Protein 5H7G (pdb70)

GO terms:
  GO:1990837 sequence-specific double-stranded DNA binding (F, IDA)
  GO:0045591 positive regulation of regulatory T cell differentiation (P, IMP)
  GO:0005634 nucleus (C, IDA)
  GO:0003682 chromatin binding (F, IDA)
  GO:0000122 negative regulation of transcription by RNA polymerase II (P, IDA)
  GO:0005634 nucleus (C, EXP)
  GO:0005654 nucleoplasm (C, TAS)
  GO:0042802 identical protein binding (F, IPI)
  GO:0005515 protein binding (F, IPI)
  GO:0005654 nucleoplasm (C, IDA)
  GO:0042382 paraspeckles (C, IDA)
  GO:0005657 replication fork (C, IDA)
  GO:0001227 DNA-binding transcription repressor activity, RNA polymerase II-specific (F, IDA)
  GO:0043065 positive regulation of apoptotic process (P, IDA)
  GO:0043565 sequence-specific DNA binding (F, IDA)
  GO:0030308 negative regulation of cell growth (P, IDA)
  GO:0006974 DNA damage response (P, IDA)
  GO:0003700 DNA-binding transcription factor activity (F, IMP)
  GO:0045892 negative regulation of DNA-templated transcription (P, IMP)
  GO:0001222 transcription corepressor binding (F, IPI)

Nearest PDB structures (foldseek):
  5h7g-assembly1_D  TM=1.083E+00  e=4.892E+00  Escherichia phage T7
  5h7g-assembly1_D  TM=1.059E+00  e=4.892E+00  Escherichia phage T7
  6xmx-assembly1_A  TM=9.892E-01  e=1.688E-22  Homo sapiens
  3bim-assembly4_E  TM=9.907E-01  e=4.207E-22  Homo sapiens
  6c3n-assembly1_B  TM=9.825E-01  e=6.223E-22  Homo sapiens

Solvent-accessible surface area: 14102 Å² total; per-residue (Å²): 72,20,16,51,3,78,87,4,10,53,21,3,5,113,4,2,34,61,0,47,83,130,70,32,53,22,64,5,21,0,19,3,66,226,95,125,30,118,0,2,20,10,1,0,0,0,0,0,1,30,0,29,62,14,2,63,54,152,153,79,43,120,71,77,84,3,104,4,60,83,159,21,64,55,102,0,0,49,26,0,4,57,0,0,1,26,6,120,0,55,7,161,158,80,5,8,109,21,0,33,59,4,0,122,70,0,79,2,92,5,0,28,61,7,0,156,119,46,80,176,96,108,115,14,21,53,3,78,96,3,7,51,20,3,7,118,5,1,35,84,0,48,86,126,64,30,54,30,67,5,26,0,23,0,50,231,98,123,32,126,0,2,17,10,1,0,0,0,0,0,1,32,0,29,62,19,1,57,50,159,159,87,20,140,85,73,69,11,109,6,64,96,160,18,66,42,104,0,0,47,20,0,4,58,0,0,1,29,8,121,0,65,4,123,170,78,12,13,126,26,0,26,54,5,0,122,80,0,81,0,117,5,0,21,61,10,0,159,148,65,78,178,87,136,100,181,144,33,83,47,166,22,61,47,160,0,88,96,181,140,30,93,38,172,20,58,48,175,0,91

Sequence (270 aa):
SCIQFTRHASDVLLNLNRLRSRDILTDVVIVVSREQFRAHKTVLMACSGLFYSIFTDQLKCNLSVINLDPEINPEGFCILLDFMYTSRLNLREGNIMAVMATAMYLQMEHVVDTCRKFIKASSCIQFTRHASDVLLNLNRLRSRDILTDVVIVVSREQFRAHKTVLMACSGLFYSIFTDQLKCNLSVINLDPEINPEGFCILLDFMYTSRLNLREGNIMAVMATAMYLQMEHVVDTCRKFIKASLWYTDIRMSWRVPLWYTDIRMSWRVP

CATH classification: 3.30.710.10

Foldseek 3Di:
DDDDDPCVVVVVLQVQVVCLVVVHQQQAWEDQQHDTGTHHLVLLCVQFPVSVVQCVDPVRVNDRYHYDHNPQDVVLVVQVVVCSSHVDRDDDPVCLVSVLVVCVSRVRVVVVVVSVVVVVVD/DDDDDPCVVVVVLQVQVVCLVVVHPFQAWEDQQNDTGTHHLVLLLVQFPVSVVQLVDPVRVNDRYDYDYNVQDPVLVVQVVCCSSHVDRDDDPVCLVSVLVVCVVRVRVVVVVVSVVVVVVD/DDDDPDDDPDDDD/DDDDPDDDPDDDD

Structure (mmCIF, N/CA/C/O backbone):
data_5H7G
#
_entry.id   5H7G
#
_cell.length_a   103.797
_cell.length_b   37.516
_cell.length_c   82.594
_cell.angle_alpha   90.00
_cell.angle_beta   112.94
_cell.angle_gamma   90.00
#
_symmetry.space_group_name_H-M   'C 1 2 1'
#
loop_
_entity.id
_entity.type
_entity.pdbx_description
1 polymer 'B-cell lymphoma 6 protein'
2 polymer 'F1324 peptide'
3 non-polymer 'SULFATE ION'
4 water water
#
loop_
_atom_site.group_PDB
_atom_site.id
_atom_site.type_symbol
_atom_site.label_atom_id
_atom_site.label_alt_id
_atom_site.label_comp_id
_atom_site.label_asym_id
_atom_site.label_entity_id
_atom_site.label_seq_id
_atom_site.pdbx_PDB_ins_code
_atom_site.Cartn_x
_atom_site.Cartn_y
_atom_site.Cartn_z
_atom_site.occupancy
_atom_site.B_iso_or_equiv
_atom_site.auth_seq_id
_atom_site.auth_comp_id
_atom_site.auth_asym_id
_atom_site.auth_atom_id
_atom_site.pdbx_PDB_model_num
ATOM 1 N N . SER A 1 19 ? -34.130 20.980 34.938 1.00 51.10 7 SER A N 1
ATOM 2 C CA . SER A 1 19 ? -35.108 20.119 34.196 1.00 50.42 7 SER A CA 1
ATOM 3 C C . SER A 1 19 ? -34.502 19.386 32.985 1.00 46.95 7 SER A C 1
ATOM 4 O O . SER A 1 19 ? -35.112 18.460 32.447 1.00 47.23 7 SER A O 1
ATOM 7 N N . CYS A 1 20 ? -33.324 19.806 32.540 1.00 44.40 8 CYS A N 1
ATOM 8 C CA . CYS A 1 20 ? -32.578 19.034 31.561 1.00 40.73 8 CYS A CA 1
ATOM 9 C C . CYS A 1 20 ? -31.910 17.859 32.295 1.00 36.50 8 CYS A C 1
ATOM 10 O O . CYS A 1 20 ? -31.571 17.975 33.486 1.00 35.48 8 CYS A O 1
ATOM 13 N N . ILE A 1 21 ? -31.753 16.737 31.594 1.00 31.65 9 ILE A N 1
ATOM 14 C CA . ILE A 1 21 ? -30.842 15.672 32.019 1.00 29.59 9 ILE A CA 1
ATOM 15 C C . ILE A 1 21 ? -29.547 15.788 31.215 1.00 27.68 9 ILE A C 1
ATOM 16 O O . ILE A 1 21 ? -29.579 15.817 29.975 1.00 26.91 9 ILE A O 1
ATOM 21 N N . GLN A 1 22 ? -28.412 15.835 31.907 1.00 26.13 10 GLN A N 1
ATOM 22 C CA . GLN A 1 22 ? -27.112 15.847 31.262 1.00 24.61 10 GLN A CA 1
ATOM 23 C C . GLN A 1 22 ? -26.373 14.539 31.501 1.00 23.18 10 GLN A C 1
ATOM 24 O O . GLN A 1 22 ? -26.268 14.066 32.639 1.00 23.30 10 GLN A O 1
ATOM 30 N N . PHE A 1 23 ? -25.870 13.966 30.413 1.00 20.91 11 PHE A N 1
ATOM 31 C CA . PHE A 1 23 ? -25.207 12.671 30.456 1.00 20.06 11 PHE A CA 1
ATOM 32 C C . PHE A 1 23 ? -23.711 12.919 30.592 1.00 19.55 11 PHE A C 1
ATOM 33 O O . PHE A 1 23 ? -23.074 13.322 29.648 1.00 18.87 11 PHE A O 1
ATOM 41 N N . THR A 1 24 ? -23.156 12.657 31.766 1.00 19.98 12 THR A N 1
ATOM 42 C CA . THR A 1 24 ? -21.777 12.987 32.057 1.00 20.13 12 THR A CA 1
ATOM 43 C C . THR A 1 24 ? -20.722 12.108 31.343 1.00 19.97 12 THR A C 1
ATOM 44 O O . THR A 1 24 ? -19.557 12.502 31.260 1.00 19.71 12 THR A O 1
ATOM 48 N N . ARG A 1 25 ? -21.103 10.919 30.871 1.00 20.18 13 ARG A N 1
ATOM 49 C CA . ARG A 1 25 ? -20.166 10.055 30.133 1.00 20.32 13 ARG A CA 1
ATOM 50 C C . ARG A 1 25 ? -20.353 10.208 28.618 1.00 19.11 13 ARG A C 1
ATOM 51 O O . ARG A 1 25 ? -19.683 9.535 27.859 1.00 18.36 13 ARG A O 1
ATOM 59 N N . HIS A 1 26 ? -21.273 11.065 28.182 1.00 18.47 14 HIS A N 1
ATOM 60 C CA . HIS A 1 26 ? -21.627 11.089 26.752 1.00 18.07 14 HIS A CA 1
ATOM 61 C C . HIS A 1 26 ? -20.489 11.527 25.851 1.00 17.65 14 HIS A C 1
ATOM 62 O O . HIS A 1 26 ? -20.199 10.869 24.838 1.00 17.82 14 HIS A O 1
ATOM 69 N N . ALA A 1 27 ? -19.868 12.652 26.187 1.00 17.54 15 ALA A N 1
ATOM 70 C CA . ALA A 1 27 ? -18.710 13.144 25.394 1.00 17.40 15 ALA A CA 1
ATOM 71 C C . ALA A 1 27 ? -17.579 12.138 25.271 1.00 17.53 15 ALA A C 1
ATOM 72 O O . ALA A 1 27 ? -17.079 11.922 24.158 1.00 16.57 15 ALA A O 1
ATOM 74 N N . SER A 1 28 ? -17.218 11.478 26.375 1.00 18.05 16 SER A N 1
ATOM 75 C CA . SER A 1 28 ? -16.157 10.474 26.298 1.00 18.51 16 SER A CA 1
ATOM 76 C C . SER A 1 28 ? -16.534 9.169 25.549 1.00 18.33 16 SER A C 1
ATOM 77 O O . SER A 1 28 ? -15.661 8.586 24.841 1.00 18.06 16 SER A O 1
ATOM 80 N N . ASP A 1 29 ? -17.810 8.761 25.641 1.00 17.73 17 ASP A N 1
ATOM 81 C CA . ASP A 1 29 ? -18.353 7.648 24.841 1.00 17.78 17 ASP A CA 1
ATOM 82 C C . ASP A 1 29 ? -18.403 7.981 23.345 1.00 17.33 17 ASP A C 1
ATOM 83 O O . ASP A 1 29 ? -18.087 7.131 22.534 1.00 16.94 17 ASP A O 1
ATOM 88 N N . VAL A 1 30 ? -18.768 9.208 22.985 1.00 17.11 18 VAL A N 1
ATOM 89 C CA . VAL A 1 30 ? -18.690 9.653 21.578 1.00 17.28 18 VAL A CA 1
ATOM 90 C C . VAL A 1 30 ? -17.225 9.560 21.089 1.00 17.11 18 VAL A C 1
ATOM 91 O O . VAL A 1 30 ? -16.939 9.020 20.012 1.00 16.94 18 VAL A O 1
ATOM 95 N N . LEU A 1 31 ? -16.315 10.081 21.904 1.00 17.26 19 LEU A N 1
ATOM 96 C CA . LEU A 1 31 ? -14.912 10.105 21.573 1.00 17.26 19 LEU A CA 1
ATOM 97 C C . LEU A 1 31 ? -14.343 8.693 21.448 1.00 17.67 19 LEU A C 1
ATOM 98 O O . LEU A 1 31 ? -13.595 8.428 20.494 1.00 17.94 19 LEU A O 1
ATOM 103 N N . LEU A 1 32 ? -14.664 7.798 22.384 1.00 17.64 20 LEU A N 1
ATOM 104 C CA . LEU A 1 32 ? -14.310 6.379 22.215 1.00 18.21 20 LEU A CA 1
ATOM 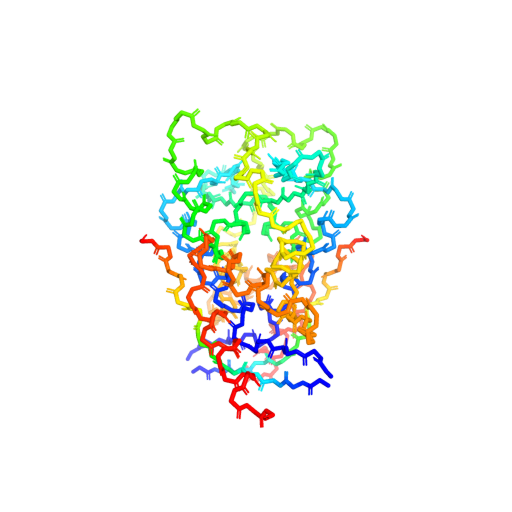105 C C . LEU A 1 32 ? -14.773 5.847 20.830 1.00 18.13 20 LEU A C 1
ATOM 106 O O . LEU A 1 32 ? -14.007 5.206 20.128 1.00 17.99 20 LEU A O 1
ATOM 111 N N . ASN A 1 33 ? -16.028 6.106 20.458 1.00 17.73 21 ASN A N 1
ATOM 112 C CA . ASN A 1 33 ? -16.557 5.589 19.205 1.00 17.91 21 ASN A CA 1
ATOM 113 C C . ASN A 1 33 ? -15.906 6.246 17.990 1.00 17.76 21 ASN A C 1
ATOM 114 O O . ASN A 1 33 ? -15.711 5.576 16.986 1.00 18.31 21 ASN A O 1
ATOM 119 N N . LEU A 1 34 ? -15.554 7.529 18.077 1.00 17.30 22 LEU A N 1
ATOM 120 C CA . LEU A 1 34 ? -14.816 8.190 16.991 1.00 17.54 22 LEU A CA 1
ATOM 121 C C . LEU A 1 34 ? -13.444 7.564 16.735 1.00 18.03 22 LEU A C 1
ATOM 122 O O . LEU A 1 34 ? -13.046 7.404 15.573 1.00 17.99 22 LEU A O 1
ATOM 127 N N . ASN A 1 35 ? -12.764 7.177 17.819 1.00 18.42 23 ASN A N 1
ATOM 128 C CA . ASN A 1 35 ? -11.481 6.503 17.750 1.00 19.30 23 ASN A CA 1
ATOM 129 C C . ASN A 1 35 ? -11.614 5.074 17.200 1.00 20.46 23 ASN A C 1
ATOM 130 O O . ASN A 1 35 ? -10.753 4.613 16.452 1.00 21.33 23 ASN A O 1
ATOM 135 N N . ARG A 1 36 ? -12.720 4.392 17.515 1.00 20.92 24 ARG A N 1
ATOM 136 C CA . ARG A 1 36 ? -12.984 3.082 16.935 1.00 22.19 24 ARG A CA 1
ATOM 137 C C . ARG A 1 36 ? -13.205 3.242 15.433 1.00 22.05 24 ARG A C 1
ATOM 138 O O . ARG A 1 36 ? -12.773 2.396 14.653 1.00 22.59 24 ARG A O 1
ATOM 146 N N . LEU A 1 37 ? -13.883 4.320 15.035 1.00 21.49 25 LEU A N 1
ATOM 147 C CA . LEU A 1 37 ? -14.094 4.630 13.609 1.00 21.97 25 LEU A CA 1
ATOM 148 C C . LEU A 1 37 ? -12.756 4.894 12.941 1.00 22.46 25 LEU A C 1
ATOM 149 O O . LEU A 1 37 ? -12.530 4.425 11.817 1.00 23.28 25 LEU A O 1
ATOM 154 N N . ARG A 1 38 ? -11.872 5.627 13.621 1.00 22.39 26 ARG A N 1
ATOM 155 C CA . ARG A 1 38 ? -10.531 5.894 13.094 1.00 23.15 26 ARG A CA 1
ATOM 156 C C . ARG A 1 38 ? -9.728 4.605 12.994 1.00 23.94 26 ARG A C 1
ATOM 157 O O . ARG A 1 38 ? -9.064 4.378 11.986 1.00 24.26 26 ARG A O 1
ATOM 165 N N . SER A 1 39 ? -9.815 3.771 14.022 1.00 23.79 27 SER A N 1
ATOM 166 C CA . SER A 1 39 ? -9.163 2.486 14.029 1.00 25.18 27 SER A CA 1
ATOM 167 C C . SER A 1 39 ? -9.608 1.540 12.911 1.00 26.34 27 SER A C 1
ATOM 168 O O . SER A 1 39 ? -8.794 0.788 12.412 1.00 26.84 27 SER A O 1
ATOM 171 N N . ARG A 1 40 ? -10.897 1.552 12.558 1.00 26.48 28 ARG A N 1
ATOM 172 C CA . ARG A 1 40 ? -11.420 0.670 11.506 1.00 28.01 28 ARG A CA 1
ATOM 173 C C . ARG A 1 40 ? -11.387 1.336 10.137 1.00 27.82 28 ARG A C 1
ATOM 174 O O . ARG A 1 40 ? -11.845 0.754 9.172 1.00 27.84 28 ARG A O 1
ATOM 182 N N . ASP A 1 41 ? -10.887 2.568 10.087 1.00 27.62 29 ASP A N 1
ATOM 183 C CA . ASP A 1 41 ? -10.723 3.331 8.861 1.00 28.35 29 ASP A CA 1
ATOM 184 C C . ASP A 1 41 ? -12.067 3.678 8.215 1.00 27.93 29 ASP A C 1
ATOM 185 O O . ASP A 1 41 ? -12.208 3.652 6.985 1.00 28.22 29 ASP A O 1
ATOM 190 N N . ILE A 1 42 ? -13.052 4.019 9.052 1.00 26.78 30 ILE A N 1
ATOM 191 C CA . ILE A 1 42 ? -14.408 4.264 8.582 1.00 26.66 30 ILE A CA 1
ATOM 192 C C . ILE A 1 42 ? -14.677 5.761 8.570 1.00 25.61 30 ILE A C 1
ATOM 193 O O . ILE A 1 42 ? -14.574 6.427 9.605 1.00 24.73 30 ILE A O 1
ATOM 198 N N . LEU A 1 43 ? -15.038 6.259 7.380 1.00 25.79 31 LEU A N 1
ATOM 199 C CA . LEU A 1 43 ? -15.278 7.684 7.091 1.00 25.22 31 LEU A CA 1
ATOM 200 C C . LEU A 1 43 ? -14.106 8.631 7.390 1.00 23.95 31 LEU A C 1
ATOM 201 O O . LEU A 1 43 ? -14.302 9.843 7.441 1.00 22.66 31 LEU A O 1
ATOM 206 N N . THR A 1 44 ? -12.889 8.086 7.507 1.00 24.15 32 THR A N 1
ATOM 207 C CA . THR A 1 44 ? -11.678 8.904 7.504 1.00 23.93 32 THR A CA 1
ATOM 208 C C . THR A 1 44 ? -11.631 9.583 6.151 1.00 24.52 32 THR A C 1
ATOM 209 O O . THR A 1 44 ? -11.827 8.929 5.127 1.00 24.96 32 THR A O 1
ATOM 213 N N . ASP A 1 45 ? -11.469 10.900 6.164 1.00 23.99 33 ASP A N 1
ATOM 214 C CA . ASP A 1 45 ? -11.554 11.726 4.947 1.00 24.31 33 ASP A CA 1
ATOM 215 C C . ASP A 1 45 ? -10.270 12.507 4.651 1.00 23.92 33 ASP A C 1
ATOM 216 O O . ASP A 1 45 ? -10.256 13.333 3.730 1.00 24.19 33 ASP A O 1
ATOM 221 N N . VAL A 1 46 ? -9.212 12.261 5.429 1.00 22.73 34 VAL A N 1
ATOM 222 C CA . VAL A 1 46 ? -7.934 12.938 5.228 1.00 22.52 34 VAL A CA 1
ATOM 223 C C . VAL A 1 46 ? -6.762 12.042 5.671 1.00 22.28 34 VAL A C 1
ATOM 224 O O . VAL A 1 46 ? -6.862 11.293 6.664 1.00 22.23 34 VAL A O 1
ATOM 228 N N . VAL A 1 47 ? -5.665 12.121 4.927 1.00 22.55 35 VAL A N 1
ATOM 229 C CA . VAL A 1 47 ? -4.371 11.568 5.365 1.00 22.72 35 VAL A CA 1
ATOM 230 C C . VAL A 1 47 ? -3.453 12.752 5.633 1.00 22.34 35 VAL A C 1
ATOM 231 O O . VAL A 1 47 ? -3.196 13.555 4.742 1.00 22.35 35 VAL A O 1
ATOM 235 N N . ILE A 1 48 ? -2.984 12.862 6.870 1.00 21.57 36 ILE A N 1
ATOM 236 C CA . ILE A 1 48 ? -2.015 13.872 7.246 1.00 21.73 36 ILE A CA 1
ATOM 237 C C . ILE A 1 48 ? -0.659 13.284 6.964 1.00 22.28 36 ILE A C 1
ATOM 238 O O . ILE A 1 48 ? -0.384 12.156 7.381 1.00 22.46 36 ILE A O 1
ATOM 243 N N . VAL A 1 49 ? 0.175 14.035 6.239 1.00 22.80 37 VAL A N 1
ATOM 244 C CA . VAL A 1 49 ? 1.501 13.582 5.860 1.00 23.67 37 VAL A CA 1
ATOM 245 C C . VAL A 1 49 ? 2.532 14.395 6.608 1.00 23.80 37 VAL A C 1
ATOM 246 O O . VAL A 1 49 ? 2.441 15.611 6.653 1.00 23.50 37 VAL A O 1
ATOM 250 N N . VAL A 1 50 ? 3.516 13.715 7.176 1.00 24.61 38 VAL A N 1
ATOM 251 C CA . VAL A 1 50 ? 4.636 14.385 7.812 1.00 25.45 38 VAL A CA 1
ATOM 252 C C . VAL A 1 50 ? 5.861 13.842 7.113 1.00 26.90 38 VAL A C 1
ATOM 253 O O . VAL A 1 50 ? 6.362 12.762 7.445 1.00 27.23 38 VAL A O 1
ATOM 257 N N . SER A 1 51 ? 6.313 14.612 6.121 1.00 28.06 39 SER A N 1
ATOM 258 C CA . SER A 1 51 ? 7.350 14.207 5.168 1.00 29.62 39 SER A CA 1
ATOM 259 C C . SER A 1 51 ? 6.900 12.952 4.400 1.00 30.20 39 SER A C 1
ATOM 260 O O . SER A 1 51 ? 6.230 13.092 3.363 1.00 30.41 39 SER A O 1
ATOM 263 N N . ARG A 1 52 ? 7.239 11.756 4.891 1.00 30.85 40 ARG A N 1
ATOM 264 C CA . ARG A 1 52 ? 6.829 10.500 4.255 1.00 31.97 40 ARG A CA 1
ATOM 265 C C . ARG A 1 52 ? 5.969 9.593 5.143 1.00 31.21 40 ARG A C 1
ATOM 266 O O . ARG A 1 52 ? 5.429 8.601 4.646 1.00 31.24 40 ARG A O 1
ATOM 274 N N . GLU A 1 53 ? 5.820 9.928 6.433 1.00 30.51 41 GLU A N 1
ATOM 275 C CA . GLU A 1 53 ? 4.875 9.231 7.325 1.00 30.07 41 GLU A CA 1
ATOM 276 C C . GLU A 1 53 ? 3.441 9.681 7.090 1.00 28.67 41 GLU A C 1
ATOM 277 O O . GLU A 1 53 ? 3.197 10.849 6.763 1.00 28.41 41 GLU A O 1
ATOM 283 N N . GLN A 1 54 ? 2.508 8.757 7.303 1.00 28.02 42 GLN A N 1
ATOM 284 C CA . GLN A 1 54 ? 1.091 8.963 7.010 1.00 27.45 42 GLN A CA 1
ATOM 285 C C . GLN A 1 54 ? 0.216 8.646 8.209 1.00 26.36 42 GLN A C 1
ATOM 286 O O . GLN A 1 54 ? 0.449 7.648 8.870 1.00 26.38 42 GLN A O 1
ATOM 292 N N . PHE A 1 55 ? -0.812 9.481 8.431 1.00 25.27 43 PHE A N 1
ATOM 293 C CA . PHE A 1 55 ? -1.779 9.333 9.507 1.00 24.53 43 PHE A CA 1
ATOM 294 C C . PHE A 1 55 ? -3.201 9.626 9.010 1.00 24.22 43 PHE A C 1
ATOM 295 O O . PHE A 1 55 ? -3.512 10.746 8.630 1.00 23.24 43 PHE A O 1
ATOM 303 N N . ARG A 1 56 ? -4.071 8.626 9.057 1.00 24.89 44 ARG A N 1
ATOM 304 C CA . ARG A 1 56 ? -5.447 8.811 8.583 1.00 25.42 44 ARG A CA 1
ATOM 305 C C . ARG A 1 56 ? -6.296 9.423 9.710 1.00 23.87 44 ARG A C 1
ATOM 306 O O . ARG A 1 56 ? -6.134 9.045 10.855 1.00 23.11 44 ARG A O 1
ATOM 314 N N . ALA A 1 57 ? -7.120 10.420 9.393 1.00 22.76 45 ALA A N 1
ATOM 315 C CA . ALA A 1 57 ? -7.973 11.066 10.411 1.00 21.92 45 ALA A CA 1
ATOM 316 C C . ALA A 1 57 ? -9.326 11.524 9.861 1.00 21.42 45 ALA A C 1
ATOM 317 O O . ALA A 1 57 ? -9.617 11.379 8.665 1.00 21.43 45 ALA A O 1
ATOM 319 N N . HIS A 1 58 ? -10.150 12.075 10.745 1.00 20.59 46 HIS A N 1
ATOM 320 C CA . HIS A 1 58 ? -11.377 12.768 10.336 1.00 20.66 46 HIS A CA 1
ATOM 321 C C . HIS A 1 58 ? -11.106 14.254 10.447 1.00 20.24 46 HIS A C 1
ATOM 322 O O . HIS A 1 58 ? -10.715 14.718 11.516 1.00 19.70 46 HIS A O 1
ATOM 329 N N . LYS A 1 59 ? -11.303 15.008 9.359 1.00 19.89 47 LYS A N 1
ATOM 330 C CA . LYS A 1 59 ? -11.143 16.470 9.390 1.00 19.94 47 LYS A CA 1
ATOM 331 C C . LYS A 1 59 ? -11.858 17.147 10.583 1.00 19.68 47 LYS A C 1
ATOM 332 O O . LYS A 1 59 ? -11.287 18.018 11.235 1.00 19.54 47 LYS A O 1
ATOM 338 N N . THR A 1 60 ? -13.098 16.747 10.869 1.00 19.56 48 THR A N 1
ATOM 339 C CA . THR A 1 60 ? -13.882 17.441 11.914 1.00 19.54 48 THR A CA 1
ATOM 340 C C . THR A 1 60 ? -13.292 17.279 13.304 1.00 18.85 48 THR A C 1
ATOM 341 O O . THR A 1 60 ? -13.344 18.229 14.105 1.00 19.62 48 THR A O 1
ATOM 345 N N . VAL A 1 61 ? -12.707 16.120 13.603 1.00 18.64 49 VAL A N 1
ATOM 346 C CA . VAL A 1 61 ? -12.004 15.932 14.907 1.00 17.97 49 VAL A CA 1
ATOM 347 C C . VAL A 1 61 ? -10.787 16.842 14.977 1.00 18.12 49 VAL A C 1
ATOM 348 O O . VAL A 1 61 ? -10.543 17.497 15.980 1.00 17.48 49 VAL A O 1
ATOM 352 N N . LEU A 1 62 ? -10.021 16.880 13.888 1.00 18.56 50 LEU A N 1
ATOM 353 C CA . LEU A 1 62 ? -8.820 17.712 13.823 1.00 19.17 50 LEU A CA 1
ATOM 354 C C . LEU A 1 62 ? -9.197 19.179 14.010 1.00 19.45 50 LEU A C 1
ATOM 355 O O . LEU A 1 62 ? -8.573 19.870 14.811 1.00 20.47 50 LEU A O 1
ATOM 360 N N . MET A 1 63 ? -10.252 19.627 13.327 1.00 19.78 51 MET A N 1
ATOM 361 C CA . MET A 1 63 ? -10.731 21.024 13.419 1.00 20.25 51 MET A CA 1
ATOM 362 C C . MET A 1 63 ? -11.310 21.383 14.813 1.00 19.75 51 MET A C 1
ATOM 363 O O . MET A 1 63 ? -11.309 22.553 15.218 1.00 19.59 51 MET A O 1
ATOM 368 N N . ALA A 1 64 ? -11.834 20.378 15.505 1.00 19.44 52 ALA A N 1
ATOM 369 C CA . ALA A 1 64 ? -12.330 20.523 16.898 1.00 19.37 52 ALA A CA 1
ATOM 370 C C . ALA A 1 64 ? -11.214 20.605 17.941 1.00 19.75 52 ALA A C 1
ATOM 371 O O . ALA A 1 64 ? -11.464 21.033 19.096 1.00 20.54 52 ALA A O 1
ATOM 373 N N . CYS A 1 65 ? -9.998 20.212 17.555 1.00 19.88 53 CYS A N 1
ATOM 374 C CA . CYS A 1 65 ? -8.865 20.115 18.454 1.00 20.34 53 CYS A CA 1
ATOM 375 C C . CYS A 1 65 ? -7.741 21.110 18.220 1.00 21.00 53 CYS A C 1
ATOM 376 O O . CYS A 1 65 ? -6.961 21.375 19.143 1.00 21.29 53 CYS A O 1
ATOM 379 N N . SER A 1 66 ? -7.616 21.649 17.005 1.00 21.26 54 SER A N 1
ATOM 380 C CA . SER A 1 66 ? -6.436 22.448 16.658 1.00 21.76 54 SER A CA 1
ATOM 381 C C . SER A 1 66 ? -6.806 23.660 15.811 1.00 21.84 54 SER A C 1
ATOM 382 O O . SER A 1 66 ? -7.528 23.525 14.822 1.00 22.08 54 SER A O 1
ATOM 385 N N . GLY A 1 67 ? -6.289 24.831 16.181 1.00 22.06 55 GLY A N 1
ATOM 386 C CA . GLY A 1 67 ? -6.440 26.040 15.379 1.00 22.52 55 GLY A CA 1
ATOM 387 C C . GLY A 1 67 ? -5.779 25.936 13.994 1.00 22.72 55 GLY A C 1
ATOM 388 O O . GLY A 1 67 ? -6.312 26.447 12.985 1.00 22.77 55 GLY A O 1
ATOM 389 N N . LEU A 1 68 ? -4.634 25.257 13.928 1.00 22.68 56 LEU A N 1
ATOM 390 C CA . LEU A 1 68 ? -3.960 25.024 12.653 1.00 23.11 56 LEU A CA 1
ATOM 391 C C . LEU A 1 68 ? -4.851 24.257 11.688 1.00 22.10 56 LEU A C 1
ATOM 392 O O . LEU A 1 68 ? -5.063 24.705 10.552 1.00 22.37 56 LEU A O 1
ATOM 397 N N . PHE A 1 69 ? -5.374 23.113 12.128 1.00 21.04 57 PHE A N 1
ATOM 398 C CA . PHE A 1 69 ? -6.233 22.300 11.262 1.00 20.91 57 PHE A CA 1
ATOM 399 C C . PHE A 1 69 ? -7.536 23.004 10.885 1.00 20.78 57 PHE A C 1
ATOM 400 O O . PHE A 1 69 ? -8.001 22.892 9.735 1.00 21.12 57 PHE A O 1
ATOM 408 N N . TYR A 1 70 ? -8.090 23.767 11.820 1.00 20.93 58 TYR A N 1
ATOM 409 C CA . TYR A 1 70 ? -9.236 24.620 11.494 1.00 21.11 58 TYR A CA 1
ATOM 410 C C . TYR A 1 70 ? -8.892 25.537 10.319 1.00 21.89 58 TYR A C 1
ATOM 411 O O . TYR A 1 70 ? -9.692 25.659 9.385 1.00 22.45 58 TYR A O 1
ATOM 420 N N . SER A 1 71 ? -7.705 26.160 10.349 1.00 22.49 59 SER A N 1
ATOM 421 C CA . SER A 1 71 ? -7.348 27.128 9.324 1.00 23.41 59 SER A CA 1
ATOM 422 C C . SER A 1 71 ? -7.181 26.415 7.997 1.00 23.68 59 SER A C 1
ATOM 423 O O . SER A 1 71 ? -7.568 26.964 6.966 1.00 24.04 59 SER A O 1
ATOM 426 N N . ILE A 1 72 ? -6.588 25.210 8.038 1.00 23.26 60 ILE A N 1
ATOM 427 C CA . ILE A 1 72 ? -6.330 24.417 6.827 1.00 23.69 60 ILE A CA 1
ATOM 428 C C . ILE A 1 72 ? -7.640 24.003 6.167 1.00 23.70 60 ILE A C 1
ATOM 429 O O . ILE A 1 72 ? -7.815 24.161 4.958 1.00 23.70 60 ILE A O 1
ATOM 434 N N . PHE A 1 73 ? -8.565 23.486 6.955 1.00 23.28 61 PHE A N 1
ATOM 435 C CA . PHE A 1 73 ? -9.805 22.955 6.382 1.00 23.65 61 PHE A CA 1
ATOM 436 C C . PHE A 1 73 ? -10.914 23.945 6.109 1.00 24.47 61 PHE A C 1
ATOM 437 O O . PHE A 1 73 ? -11.921 23.555 5.500 1.00 25.24 61 PHE A O 1
ATOM 445 N N . THR A 1 74 ? -10.720 25.203 6.510 1.00 25.20 62 THR A N 1
ATOM 446 C CA . THR A 1 74 ? -11.572 26.318 6.102 1.00 26.44 62 THR A CA 1
ATOM 447 C C . THR A 1 74 ? -10.922 27.156 4.979 1.00 27.93 62 THR A C 1
ATOM 448 O O . THR A 1 74 ? -11.518 28.122 4.529 1.00 28.87 62 THR A O 1
ATOM 452 N N . ASP A 1 75 ? -9.702 26.813 4.555 1.00 28.97 63 ASP A N 1
ATOM 453 C CA . ASP A 1 75 ? -8.996 27.549 3.483 1.00 30.96 63 ASP A CA 1
ATOM 454 C C . ASP A 1 75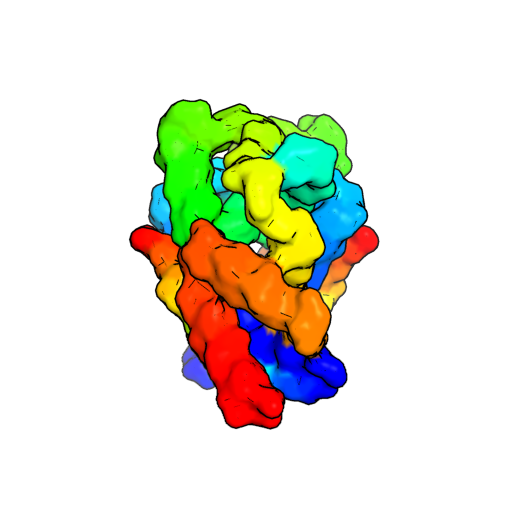 ? -9.488 26.958 2.161 1.00 31.75 63 ASP A C 1
ATOM 455 O O . ASP A 1 75 ? -9.506 25.745 1.977 1.00 31.37 63 ASP A O 1
ATOM 460 N N . GLN A 1 76 ? -9.935 27.828 1.269 1.00 33.73 64 GLN A N 1
ATOM 461 C CA . GLN A 1 76 ? -10.605 27.394 0.029 1.00 35.18 64 GLN A CA 1
ATOM 462 C C . GLN A 1 76 ? -9.700 26.600 -0.913 1.00 35.20 64 GLN A C 1
ATOM 463 O O . GLN A 1 76 ? -10.178 25.752 -1.672 1.00 36.10 64 GLN A O 1
ATOM 469 N N . LEU A 1 77 ? -8.401 26.878 -0.871 1.00 34.74 65 LEU A N 1
ATOM 470 C CA . LEU A 1 77 ? -7.429 26.082 -1.604 1.00 34.65 65 LEU A CA 1
ATOM 471 C C . LEU A 1 77 ? -7.226 24.670 -1.073 1.00 33.47 65 LEU A C 1
ATOM 472 O O . LEU A 1 77 ? -6.805 23.788 -1.827 1.00 33.04 65 LEU A O 1
ATOM 477 N N . LYS A 1 78 ? -7.462 24.454 0.221 1.00 31.98 66 LYS A N 1
ATOM 478 C CA . LYS A 1 78 ? -7.137 23.182 0.832 1.00 31.15 66 LYS A CA 1
ATOM 479 C C . LYS A 1 78 ? -8.326 22.351 1.289 1.00 30.31 66 LYS A C 1
ATOM 480 O O . LYS A 1 78 ? -8.166 21.161 1.549 1.00 29.66 66 LYS A O 1
ATOM 486 N N . CYS A 1 79 ? -9.511 22.954 1.388 1.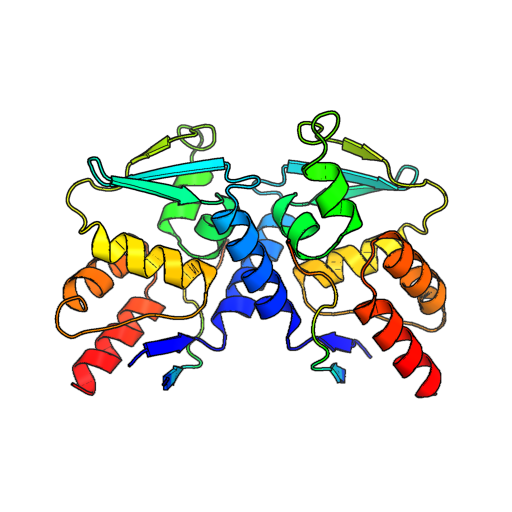00 30.72 67 CYS A N 1
ATOM 487 C CA . CYS A 1 79 ? -10.661 22.281 2.014 1.00 30.16 67 CYS A CA 1
ATOM 488 C C . CYS A 1 79 ? -11.062 20.967 1.333 1.00 29.62 67 CYS A C 1
ATOM 489 O O . CYS A 1 79 ? -11.558 20.061 1.998 1.00 29.47 67 CYS A O 1
ATOM 492 N N . ASN A 1 80 ? -10.843 20.873 0.014 1.00 29.56 68 ASN A N 1
ATOM 493 C CA . ASN A 1 80 ? -11.216 19.688 -0.769 1.00 29.22 68 ASN A CA 1
ATOM 494 C C . ASN A 1 80 ? -10.060 18.672 -0.980 1.00 28.92 68 ASN A C 1
ATOM 495 O O . ASN A 1 80 ? -10.221 17.680 -1.699 1.00 29.31 68 ASN A O 1
ATOM 500 N N . LEU A 1 81 ? -8.913 18.904 -0.344 1.00 27.82 69 LEU A N 1
ATOM 501 C CA . LEU A 1 81 ? -7.782 17.980 -0.432 1.00 27.44 69 LEU A CA 1
ATOM 502 C C . LEU A 1 81 ? -7.987 16.766 0.455 1.00 26.71 69 LEU A C 1
ATOM 503 O O . LEU A 1 81 ? -8.404 16.889 1.626 1.00 26.27 69 LEU A O 1
ATOM 508 N N . SER A 1 82 ? -7.670 15.601 -0.091 1.00 26.61 70 SER A N 1
ATOM 509 C CA . SER A 1 82 ? -7.665 14.352 0.661 1.00 25.96 70 SER A CA 1
ATOM 510 C C . SER A 1 82 ? -6.320 14.035 1.359 1.00 25.79 70 SER A C 1
ATOM 511 O O . SER A 1 82 ? -6.263 13.155 2.235 1.00 25.45 70 SER A O 1
ATOM 514 N N . VAL A 1 83 ? -5.274 14.779 1.008 1.00 25.77 71 VAL A N 1
ATOM 515 C CA . VAL A 1 83 ? -3.934 14.607 1.561 1.00 25.93 71 VAL A CA 1
ATOM 516 C C . VAL A 1 83 ? -3.433 15.992 1.945 1.00 25.64 71 VAL A C 1
ATOM 517 O O . VAL A 1 83 ? -3.427 16.891 1.103 1.00 26.33 71 VAL A O 1
ATOM 521 N N . ILE A 1 84 ? -3.021 16.154 3.200 1.00 24.73 72 ILE A N 1
ATOM 522 C CA . ILE A 1 84 ? -2.514 17.426 3.728 1.00 24.89 72 ILE A CA 1
ATOM 523 C C . ILE A 1 84 ? -1.096 17.227 4.273 1.00 24.72 72 ILE A C 1
ATOM 524 O O . ILE A 1 84 ? -0.831 16.294 5.037 1.00 24.65 72 ILE A O 1
ATOM 529 N N . ASN A 1 85 ? -0.193 18.105 3.861 1.00 25.12 73 ASN A N 1
ATOM 530 C CA . ASN A 1 85 ? 1.179 18.143 4.383 1.00 25.00 73 ASN A CA 1
ATOM 531 C C . ASN A 1 85 ? 1.214 19.053 5.557 1.00 24.78 73 ASN A C 1
ATOM 532 O O . ASN A 1 85 ? 0.646 20.148 5.507 1.00 24.89 73 ASN A O 1
ATOM 537 N N . LEU A 1 86 ? 1.859 18.588 6.616 1.00 24.49 74 LEU A N 1
ATOM 538 C CA . LEU A 1 86 ? 2.360 19.474 7.654 1.00 24.46 74 LEU A CA 1
ATOM 539 C C . LEU A 1 86 ? 3.829 19.794 7.356 1.00 25.61 74 LEU A C 1
ATOM 540 O O . LEU A 1 86 ? 4.431 19.249 6.425 1.00 26.13 74 LEU A O 1
ATOM 545 N N . ASP A 1 87 ? 4.384 20.724 8.114 1.00 26.19 75 ASP A N 1
ATOM 546 C CA . ASP A 1 87 ? 5.807 21.032 8.033 1.00 27.54 75 ASP A CA 1
ATOM 547 C C . ASP A 1 87 ? 6.548 19.687 8.065 1.00 27.89 75 ASP A C 1
ATOM 548 O O . ASP A 1 87 ? 6.384 18.913 9.008 1.00 26.96 75 ASP A O 1
ATOM 553 N N . PRO A 1 88 ? 7.323 19.378 7.006 1.00 29.09 76 PRO A N 1
ATOM 554 C CA . PRO A 1 88 ? 7.925 18.055 6.954 1.00 29.82 76 PRO A CA 1
ATOM 555 C C . PRO A 1 88 ? 9.075 17.852 7.945 1.00 30.73 76 PRO A C 1
ATOM 556 O O . PRO A 1 88 ? 9.578 16.742 8.048 1.00 31.17 76 PRO A O 1
ATOM 560 N N . GLU A 1 89 ? 9.511 18.909 8.632 1.00 31.55 77 GLU A N 1
ATOM 561 C CA . GLU A 1 89 ? 10.560 18.795 9.636 1.00 32.55 77 GLU A CA 1
ATOM 562 C C . GLU A 1 89 ? 10.025 18.547 11.054 1.00 32.04 77 GLU A C 1
ATOM 563 O O . GLU A 1 89 ? 10.825 18.379 11.983 1.00 32.14 77 GLU A O 1
ATOM 569 N N . ILE A 1 90 ? 8.701 18.520 11.237 1.00 31.20 78 ILE A N 1
ATOM 570 C CA . ILE A 1 90 ? 8.142 18.208 12.573 1.00 30.72 78 ILE A CA 1
ATOM 571 C C . ILE A 1 90 ? 8.375 16.742 12.898 1.00 30.61 78 ILE A C 1
ATOM 572 O O . ILE A 1 90 ? 8.409 15.890 12.008 1.00 30.24 78 ILE A O 1
ATOM 577 N N . ASN A 1 91 ? 8.533 16.448 14.182 1.00 30.56 79 ASN A N 1
ATOM 578 C CA . ASN A 1 91 ? 8.882 15.102 14.605 1.00 31.35 79 ASN A CA 1
ATOM 579 C C . ASN A 1 91 ? 7.624 14.274 14.403 1.00 30.26 79 ASN A C 1
ATOM 580 O O . ASN A 1 91 ? 6.586 14.674 14.910 1.00 29.12 79 ASN A O 1
ATOM 585 N N . PRO A 1 92 ? 7.694 13.152 13.631 1.00 30.62 80 PRO A N 1
ATOM 586 C CA . PRO A 1 92 ? 6.459 12.366 13.386 1.00 29.97 80 PRO A CA 1
ATOM 587 C C . PRO A 1 92 ? 5.907 11.615 14.610 1.00 29.77 80 PRO A C 1
ATOM 588 O O . PRO A 1 92 ? 4.696 11.432 14.702 1.00 28.79 80 PRO A O 1
ATOM 592 N N . GLU A 1 93 ? 6.784 11.171 15.515 1.00 30.73 81 GLU A N 1
ATOM 593 C CA . GLU A 1 93 ? 6.387 10.617 16.828 1.00 30.72 81 GLU A CA 1
ATOM 594 C C . GLU A 1 93 ? 5.579 11.646 17.620 1.00 29.08 81 GLU A C 1
ATOM 595 O O . GLU A 1 93 ? 4.538 11.309 18.193 1.00 28.86 81 GLU A O 1
ATOM 601 N N . GLY A 1 94 ? 6.063 12.888 17.638 1.00 28.07 82 GLY A N 1
ATOM 602 C CA . GLY A 1 94 ? 5.396 13.997 18.322 1.00 26.61 82 GLY A CA 1
ATOM 603 C C . GLY A 1 94 ? 4.001 14.212 17.783 1.00 25.03 82 GLY A C 1
ATOM 604 O O . GLY A 1 94 ? 3.045 14.320 18.561 1.00 23.41 82 GLY A O 1
ATOM 605 N N . PHE A 1 95 ? 3.872 14.248 16.450 1.00 24.00 83 PHE A N 1
ATOM 606 C CA . PHE A 1 95 ? 2.545 14.334 15.857 1.00 23.23 83 PHE A CA 1
ATOM 607 C C . PHE A 1 95 ? 1.663 13.133 16.211 1.00 22.87 83 PHE A C 1
ATOM 608 O O . PHE A 1 95 ? 0.496 13.313 16.514 1.00 21.74 83 PHE A O 1
ATOM 616 N N . CYS A 1 96 ? 2.232 11.927 16.165 1.00 24.01 84 CYS A N 1
ATOM 617 C CA . CYS A 1 96 ? 1.509 10.671 16.423 1.00 24.50 84 CYS A CA 1
ATOM 618 C C . CYS A 1 96 ? 0.977 10.599 17.873 1.00 23.73 84 CYS A C 1
ATOM 619 O O . CYS A 1 96 ? -0.131 10.153 18.117 1.00 22.78 84 CYS A O 1
ATOM 622 N N . ILE A 1 97 ? 1.784 11.059 18.812 1.00 23.92 85 ILE A N 1
ATOM 623 C CA . ILE A 1 97 ? 1.365 11.174 20.213 1.00 23.86 85 ILE A CA 1
ATOM 624 C C . ILE A 1 97 ? 0.203 12.156 20.308 1.00 22.94 85 ILE A C 1
ATOM 625 O O . ILE A 1 97 ? -0.816 11.853 20.957 1.00 22.75 85 ILE A O 1
ATOM 630 N N . LEU A 1 98 ? 0.306 13.290 19.613 1.00 22.31 86 LEU A N 1
ATOM 631 C CA . LEU A 1 98 ? -0.767 14.282 19.653 1.00 21.47 86 LEU A CA 1
ATOM 632 C C . LEU A 1 98 ? -2.082 13.882 18.965 1.00 20.93 86 LEU A C 1
ATOM 633 O O . LEU A 1 98 ? -3.163 14.236 19.458 1.00 19.29 86 LEU A O 1
ATOM 638 N N . LEU A 1 99 ? -2.003 13.199 17.820 1.00 21.42 87 LEU A N 1
ATOM 639 C CA . LEU A 1 99 ? -3.214 12.697 17.167 1.00 21.27 87 LEU A CA 1
ATOM 640 C C . LEU A 1 99 ? -3.932 11.689 18.074 1.00 21.16 87 LEU A C 1
ATOM 641 O O . LEU A 1 99 ? -5.159 11.716 18.200 1.00 20.35 87 LEU A O 1
ATOM 646 N N . ASP A 1 100 ? -3.167 10.781 18.672 1.00 22.10 88 ASP A N 1
ATOM 647 C CA . ASP A 1 100 ? -3.743 9.814 19.615 1.00 22.60 88 ASP A CA 1
ATOM 648 C C . ASP A 1 100 ? -4.401 10.542 20.790 1.00 21.21 88 ASP A C 1
ATOM 649 O O . ASP A 1 100 ? -5.517 10.169 21.189 1.00 21.45 88 ASP A O 1
ATOM 654 N N . PHE A 1 101 ? -3.756 11.600 21.281 1.00 19.98 89 PHE A N 1
ATOM 655 C CA . PHE A 1 101 ? -4.342 12.498 22.298 1.00 19.05 89 PHE A CA 1
ATOM 656 C 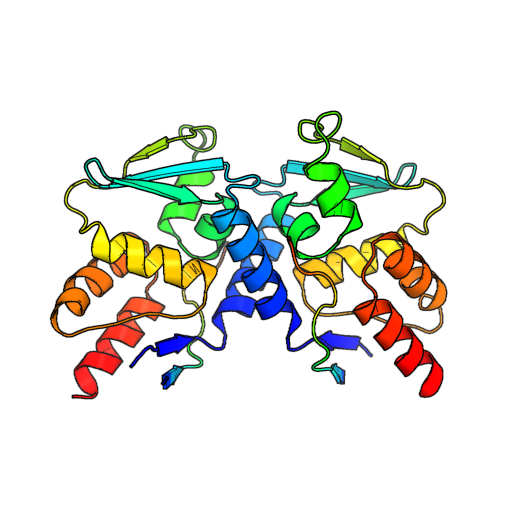C . PHE A 1 101 ? -5.664 13.121 21.870 1.00 18.17 89 PHE A C 1
ATOM 657 O O . PHE A 1 101 ? -6.604 13.118 22.628 1.00 17.14 89 PHE A O 1
ATOM 665 N N . MET A 1 102 ? -5.732 13.637 20.647 1.00 17.98 90 MET A N 1
ATOM 666 C CA . MET A 1 102 ? -6.974 14.199 20.143 1.00 17.46 90 MET A CA 1
ATOM 667 C C . MET A 1 102 ? -8.102 13.192 20.225 1.00 17.12 90 MET A C 1
ATOM 668 O O . MET A 1 102 ? -9.211 13.562 20.587 1.00 16.44 90 MET A O 1
ATOM 673 N N . TYR A 1 103 ? -7.825 11.931 19.899 1.00 17.31 91 TYR A N 1
ATOM 674 C CA . TYR A 1 103 ? -8.861 10.905 19.843 1.00 17.32 91 TYR A CA 1
ATOM 675 C C . TYR A 1 103 ? -9.081 10.127 21.146 1.00 17.49 91 TYR A C 1
ATOM 676 O O . TYR A 1 103 ? -9.993 9.296 21.211 1.00 17.32 91 TYR A O 1
ATOM 685 N N . THR A 1 104 ? -8.272 10.376 22.170 1.00 18.04 92 THR A N 1
ATOM 686 C CA . THR A 1 104 ? -8.318 9.561 23.414 1.00 18.70 92 THR A CA 1
ATOM 687 C C . THR A 1 104 ? -8.417 10.317 24.728 1.00 19.13 92 THR A C 1
ATOM 688 O O . THR A 1 104 ? -8.853 9.726 25.708 1.00 19.17 92 THR A O 1
ATOM 692 N N . SER A 1 105 ? -7.998 11.585 24.756 1.00 20.15 93 SER A N 1
ATOM 693 C CA . SER A 1 105 ? -7.745 12.369 25.996 1.00 21.50 93 SER A CA 1
ATOM 694 C C . SER A 1 105 ? -6.427 12.066 26.717 1.00 22.44 93 SER A C 1
ATOM 695 O O . SER A 1 105 ? -6.096 12.765 27.678 1.00 23.11 93 SER A O 1
ATOM 698 N N . ARG A 1 106 ? -5.696 11.043 26.279 1.00 23.65 94 ARG A N 1
ATOM 699 C CA . ARG A 1 106 ? -4.532 10.541 26.991 1.00 25.42 94 ARG A CA 1
ATOM 700 C C . ARG A 1 106 ? -3.267 11.054 26.299 1.00 25.48 94 ARG A C 1
ATOM 701 O O . ARG A 1 106 ? -3.109 10.874 25.091 1.00 23.68 94 ARG A O 1
ATOM 709 N N . LEU A 1 107 ? -2.418 11.741 27.062 1.00 26.00 95 LEU A N 1
ATOM 710 C CA . LEU A 1 107 ? -1.159 12.294 26.571 1.00 27.43 95 LEU A CA 1
ATOM 711 C C . LEU A 1 107 ? 0.016 11.561 27.232 1.00 29.24 95 LEU A C 1
ATOM 712 O O . LEU A 1 107 ? 0.281 11.718 28.439 1.00 28.40 95 LEU A O 1
ATOM 717 N N . ASN A 1 108 ? 0.689 10.716 26.463 1.00 31.85 96 ASN A N 1
ATOM 718 C CA . ASN A 1 108 ? 1.731 9.857 27.024 1.00 35.37 96 ASN A CA 1
ATOM 719 C C . ASN A 1 108 ? 3.083 10.563 26.939 1.00 36.38 96 ASN A C 1
ATOM 720 O O . ASN A 1 108 ? 3.678 10.624 25.862 1.00 37.44 96 ASN A O 1
ATOM 725 N N . LEU A 1 109 ? 3.530 11.126 28.059 1.00 37.41 97 LEU A N 1
ATOM 726 C CA . LEU A 1 109 ? 4.739 11.957 28.105 1.00 38.80 97 LEU A CA 1
ATOM 727 C C . LEU A 1 109 ? 5.873 11.194 28.763 1.00 41.09 97 LEU A C 1
ATOM 728 O O . LEU A 1 109 ? 5.727 10.712 29.875 1.00 43.29 97 LEU A O 1
ATOM 733 N N . ARG A 1 110 ? 6.986 11.081 28.049 1.00 42.92 98 ARG A N 1
ATOM 734 C CA . ARG A 1 110 ? 8.250 10.557 28.564 1.00 44.92 98 ARG A CA 1
ATOM 735 C C . ARG A 1 110 ? 9.299 11.662 28.450 1.00 44.57 98 ARG A C 1
ATOM 736 O O . ARG A 1 110 ? 9.119 12.621 27.692 1.00 42.75 98 ARG A O 1
ATOM 744 N N . GLU A 1 111 ? 10.412 11.513 29.169 1.00 45.71 99 GLU A N 1
ATOM 745 C CA . GLU A 1 111 ? 11.530 12.452 29.028 1.00 46.15 99 GLU A CA 1
ATOM 746 C C . GLU A 1 111 ? 12.030 12.477 27.583 1.00 45.16 99 GLU A C 1
ATOM 747 O O . GLU A 1 111 ? 12.354 13.536 27.066 1.00 44.72 99 GLU A O 1
ATOM 753 N N . GLY A 1 112 ? 12.051 11.309 26.944 1.00 44.33 100 GLY A N 1
ATOM 754 C CA . GLY A 1 112 ? 12.478 11.172 25.561 1.00 43.79 100 GLY A CA 1
ATOM 755 C C . GLY A 1 112 ? 11.622 11.856 24.504 1.00 41.99 100 GLY A C 1
ATOM 756 O O . GLY A 1 112 ? 12.133 12.177 23.432 1.00 42.40 100 GLY A O 1
ATOM 757 N N . ASN A 1 113 ? 10.343 12.097 24.782 1.00 39.89 101 ASN A N 1
ATOM 758 C CA . ASN A 1 113 ? 9.444 12.708 23.789 1.00 38.46 101 ASN A CA 1
ATOM 759 C C . ASN A 1 113 ? 8.929 14.120 24.137 1.00 37.05 101 ASN A C 1
ATOM 760 O O . ASN A 1 113 ? 8.292 14.753 23.293 1.00 35.81 101 ASN A O 1
ATOM 765 N N . ILE A 1 114 ? 9.191 14.606 25.351 1.00 36.53 102 ILE A N 1
ATOM 766 C CA . ILE A 1 114 ? 8.540 15.832 25.824 1.00 36.04 102 ILE A CA 1
ATOM 767 C C . ILE A 1 114 ? 8.796 17.035 24.938 1.00 35.53 102 ILE A C 1
ATOM 768 O O . ILE A 1 114 ? 7.875 17.817 24.639 1.00 34.23 102 ILE A O 1
ATOM 773 N N . MET A 1 115 ? 10.043 17.189 24.525 1.00 36.13 103 MET A N 1
ATOM 774 C CA . MET A 1 115 ? 10.416 18.324 23.704 1.00 36.33 103 MET A CA 1
ATOM 775 C C . MET A 1 115 ? 9.777 18.242 22.329 1.00 34.25 103 MET A C 1
ATOM 776 O O . MET A 1 115 ? 9.308 19.258 21.807 1.00 33.55 103 MET A O 1
ATOM 781 N N . ALA A 1 116 ? 9.734 17.039 21.768 1.00 33.42 104 ALA A N 1
ATOM 782 C CA . ALA A 1 116 ? 9.032 16.820 20.505 1.00 33.09 104 ALA A CA 1
ATOM 783 C C . ALA A 1 116 ? 7.495 17.036 20.625 1.00 31.73 104 ALA A C 1
ATOM 784 O O . ALA A 1 116 ? 6.873 17.581 19.707 1.00 31.78 104 ALA A O 1
ATOM 786 N N . VAL A 1 117 ? 6.892 16.613 21.733 1.00 30.58 105 VAL A N 1
ATOM 787 C CA . VAL A 1 117 ? 5.444 16.824 21.929 1.00 29.63 105 VAL A CA 1
ATOM 788 C C . VAL A 1 117 ? 5.138 18.315 22.094 1.00 29.25 105 VAL A C 1
ATOM 789 O O . VAL A 1 117 ? 4.253 18.850 21.442 1.00 28.39 105 VAL A O 1
ATOM 793 N N . MET A 1 118 ? 5.883 18.969 22.975 1.00 30.27 106 MET A N 1
ATOM 794 C CA . MET A 1 118 ? 5.739 20.414 23.219 1.00 30.68 106 MET A CA 1
ATOM 795 C C . MET A 1 118 ? 5.868 21.278 21.960 1.00 29.49 106 MET A C 1
ATOM 796 O O . MET A 1 118 ? 5.049 22.171 21.728 1.00 27.74 106 MET A O 1
ATOM 801 N N . ALA A 1 119 ? 6.900 21.006 21.165 1.00 29.05 107 ALA A N 1
ATOM 802 C CA . ALA A 1 119 ? 7.165 21.773 19.935 1.00 28.87 107 ALA A CA 1
ATOM 803 C C . ALA A 1 119 ? 6.063 21.528 18.918 1.00 27.25 107 ALA A C 1
ATOM 804 O O . ALA A 1 119 ? 5.623 22.443 18.223 1.00 27.54 107 ALA A O 1
ATOM 806 N N . THR A 1 120 ? 5.620 20.283 18.824 1.00 26.23 108 THR A N 1
ATOM 807 C CA . THR A 1 120 ? 4.513 19.916 17.941 1.00 24.61 108 THR A CA 1
ATOM 808 C C . THR A 1 120 ? 3.184 20.559 18.377 1.00 23.45 108 THR A C 1
ATOM 809 O O . THR A 1 120 ? 2.401 20.996 17.543 1.00 22.80 108 THR A O 1
ATOM 813 N N . ALA A 1 121 ? 2.949 20.658 19.681 1.00 22.75 109 ALA A N 1
ATOM 814 C CA . ALA A 1 121 ? 1.734 21.283 20.190 1.00 22.18 109 ALA A CA 1
ATOM 815 C C . ALA A 1 121 ? 1.679 22.764 19.912 1.00 22.52 109 ALA A C 1
ATOM 816 O O . ALA A 1 121 ? 0.610 23.304 19.627 1.00 21.98 109 ALA A O 1
ATOM 818 N N . MET A 1 122 ? 2.831 23.430 19.992 1.00 23.49 110 MET A N 1
ATOM 819 C CA . MET A 1 122 ? 2.926 24.835 19.633 1.00 24.41 110 MET A CA 1
ATOM 820 C C . MET A 1 122 ? 2.543 25.013 18.168 1.00 24.06 110 MET A C 1
ATOM 821 O O . MET A 1 122 ? 1.783 25.899 17.828 1.00 23.71 110 MET A O 1
ATOM 826 N N . TYR A 1 123 ? 3.075 24.139 17.327 1.00 24.16 111 TYR A N 1
ATOM 827 C CA . TYR A 1 123 ? 2.843 24.188 15.885 1.00 24.25 111 TYR A CA 1
ATOM 828 C C . TYR A 1 123 ? 1.361 23.901 15.530 1.00 24.13 111 TYR A C 1
ATOM 829 O O . TYR A 1 123 ? 0.770 24.557 14.651 1.00 24.24 111 TYR A O 1
ATOM 838 N N . LEU A 1 124 ? 0.753 22.957 16.242 1.00 24.24 112 LEU A N 1
ATOM 839 C CA . LEU A 1 124 ? -0.689 22.697 16.089 1.00 24.04 112 LEU A CA 1
ATOM 840 C C . LEU A 1 124 ? -1.600 23.738 16.774 1.00 24.47 112 LEU A C 1
ATOM 841 O O . LEU A 1 124 ? -2.782 23.670 16.607 1.00 24.53 112 LEU A O 1
ATOM 846 N N . GLN A 1 125 ? -1.044 24.705 17.498 1.00 25.82 113 GLN A N 1
ATOM 847 C CA . GLN A 1 125 ? -1.803 25.724 18.220 1.00 26.56 113 GLN A CA 1
ATOM 848 C C . GLN A 1 125 ? -2.684 25.104 19.297 1.00 26.03 113 GLN A C 1
ATOM 849 O O . GLN A 1 125 ? -3.902 25.339 19.350 1.00 27.03 113 GLN A O 1
ATOM 855 N N . MET A 1 126 ? -2.055 24.300 20.142 1.00 25.27 114 MET A N 1
ATOM 856 C CA . MET A 1 126 ? -2.736 23.656 21.245 1.00 24.52 114 MET A CA 1
ATOM 857 C C . MET A 1 126 ? -2.033 24.122 22.527 1.00 24.80 114 MET A C 1
ATOM 858 O O . MET A 1 126 ? -1.337 23.353 23.172 1.00 23.95 114 MET A O 1
ATOM 863 N N . GLU A 1 127 ? -2.237 25.392 22.873 1.00 25.76 115 GLU A N 1
ATOM 864 C CA . GLU A 1 127 ? -1.477 26.032 23.967 1.00 27.47 115 GLU A CA 1
ATOM 865 C C . GLU A 1 127 ? -1.682 25.310 25.293 1.00 25.99 115 GLU A C 1
ATOM 866 O O . GLU A 1 127 ? -0.771 25.259 26.091 1.00 26.32 115 GLU A O 1
ATOM 872 N N . HIS A 1 128 ? -2.890 24.793 25.541 1.00 24.31 116 HIS A N 1
ATOM 873 C CA . HIS A 1 128 ? -3.198 24.109 26.810 1.00 23.38 116 HIS A CA 1
ATOM 874 C C . HIS A 1 128 ? -2.381 22.826 26.954 1.00 22.96 116 HIS A C 1
ATOM 875 O O . HIS A 1 128 ? -2.070 22.401 28.085 1.00 23.00 116 HIS A O 1
ATOM 882 N N . VAL A 1 129 ? -2.018 22.212 25.825 1.00 22.29 117 VAL A N 1
ATOM 883 C CA . VAL A 1 129 ? -1.116 21.051 25.872 1.00 22.71 117 VAL A CA 1
ATOM 884 C C . VAL A 1 129 ? 0.308 21.506 26.180 1.00 23.47 117 VAL A C 1
ATOM 885 O O . VAL A 1 129 ? 0.974 20.890 26.998 1.00 24.47 117 VAL A O 1
ATOM 889 N N . VAL A 1 130 ? 0.725 22.606 25.570 1.00 23.92 118 VAL A N 1
ATOM 890 C CA . VAL A 1 130 ? 2.034 23.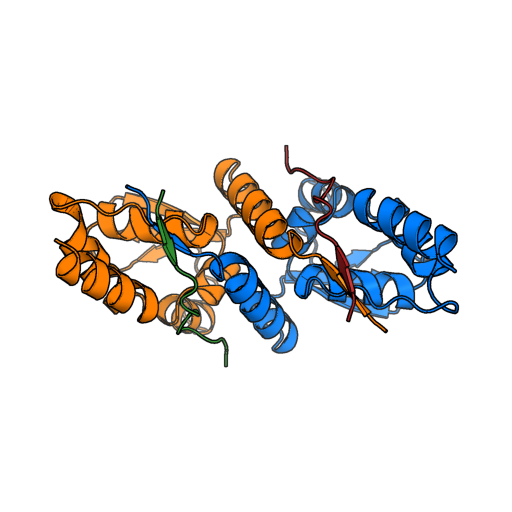218 25.831 1.00 25.28 118 VAL A CA 1
ATOM 891 C C . VAL A 1 130 ? 2.113 23.618 27.317 1.00 26.53 118 VAL A C 1
ATOM 892 O O . VAL A 1 130 ? 3.109 23.345 27.974 1.00 27.44 118 VAL A O 1
ATOM 896 N N . ASP A 1 131 ? 1.045 24.242 27.832 1.00 27.32 119 ASP A N 1
ATOM 897 C CA . ASP A 1 131 ? 0.930 24.579 29.263 1.00 28.64 119 ASP A CA 1
ATOM 898 C C . ASP A 1 131 ? 1.157 23.354 30.136 1.00 28.37 119 ASP A C 1
ATOM 899 O O . ASP A 1 131 ? 1.803 23.452 31.179 1.00 28.88 119 ASP A O 1
ATOM 904 N N . THR A 1 132 ? 0.585 22.216 29.733 1.00 27.43 120 THR A N 1
ATOM 905 C CA . THR A 1 132 ? 0.735 20.970 30.483 1.00 27.67 120 THR A CA 1
ATOM 906 C C . THR A 1 132 ? 2.181 20.427 30.425 1.00 28.82 120 THR A C 1
ATOM 907 O O . THR A 1 132 ? 2.735 20.027 31.448 1.00 28.67 120 THR A O 1
ATOM 911 N N . CYS A 1 133 ? 2.792 20.430 29.239 1.00 29.34 121 CYS A N 1
ATOM 912 C CA . CYS A 1 133 ? 4.199 20.039 29.113 1.00 30.63 121 CYS A CA 1
ATOM 913 C C . CYS A 1 133 ? 5.120 20.904 29.999 1.00 32.25 121 CYS A C 1
ATOM 914 O O . CYS A 1 133 ? 6.116 20.415 30.542 1.00 33.04 121 CYS A O 1
ATOM 917 N N . ARG A 1 134 ? 4.785 22.186 30.136 1.00 32.90 122 ARG A N 1
ATOM 918 C CA . ARG A 1 134 ? 5.511 23.073 31.026 1.00 34.79 122 ARG A CA 1
ATOM 919 C C . ARG A 1 134 ? 5.310 22.653 32.497 1.00 35.46 122 ARG A C 1
ATOM 920 O O . ARG A 1 134 ? 6.257 22.700 33.271 1.00 35.91 122 ARG A O 1
ATOM 928 N N . LYS A 1 135 ? 4.098 22.237 32.878 1.00 34.99 123 LYS A N 1
ATOM 929 C CA . LYS A 1 135 ? 3.869 21.696 34.240 1.00 36.08 123 LYS A CA 1
ATOM 930 C C . LYS A 1 135 ? 4.638 20.389 34.456 1.00 36.61 123 LYS A C 1
ATOM 931 O O . LYS A 1 135 ? 5.210 20.176 35.522 1.00 36.50 123 LYS A O 1
ATOM 937 N N . PHE A 1 136 ? 4.677 19.545 33.426 1.00 36.90 124 PHE A N 1
ATOM 938 C CA . PHE A 1 136 ? 5.510 18.336 33.419 1.00 38.46 124 PHE A CA 1
ATOM 939 C C . PHE A 1 136 ? 7.004 18.635 33.607 1.00 39.35 124 PHE A C 1
ATOM 940 O O . PHE A 1 136 ? 7.694 17.915 34.328 1.00 39.98 124 PHE A O 1
ATOM 948 N N . ILE A 1 137 ? 7.496 19.678 32.945 1.00 39.79 125 ILE A N 1
ATOM 949 C CA . ILE A 1 137 ? 8.895 20.127 33.112 1.00 41.62 125 ILE A CA 1
ATOM 950 C C . ILE A 1 137 ? 9.130 20.597 34.555 1.00 43.55 125 ILE A C 1
ATOM 951 O O . ILE A 1 137 ? 10.177 20.321 35.148 1.00 44.76 125 ILE A O 1
ATOM 956 N N . LYS A 1 138 ? 8.119 21.253 35.120 1.00 44.23 126 LYS A N 1
ATOM 957 C CA . LYS A 1 138 ? 8.188 21.802 36.475 1.00 45.83 126 LYS A CA 1
ATOM 958 C C . LYS A 1 138 ? 8.172 20.739 37.572 1.00 47.09 126 LYS A C 1
ATOM 959 O O . LYS A 1 138 ? 8.674 20.985 38.665 1.00 47.79 126 LYS A O 1
ATOM 965 N N . ALA A 1 139 ? 7.564 19.585 37.293 1.00 47.05 127 ALA A N 1
ATOM 966 C CA . ALA A 1 139 ? 7.526 18.452 38.225 1.00 48.11 127 ALA A CA 1
ATOM 967 C C . ALA A 1 139 ? 8.627 17.421 37.954 1.00 49.56 127 ALA A C 1
ATOM 968 O O . ALA A 1 139 ? 8.848 16.533 38.776 1.00 51.44 127 ALA A O 1
ATOM 970 N N . SER A 1 140 ? 9.303 17.526 36.812 1.00 49.85 128 SER A N 1
ATOM 971 C CA . SER A 1 140 ? 10.402 16.624 36.459 1.00 51.40 128 SER A CA 1
ATOM 972 C C . SER A 1 140 ? 11.695 17.418 36.341 1.00 52.19 128 SER A C 1
ATOM 973 O O . SER A 1 140 ? 12.695 17.078 36.959 1.00 53.31 128 SER A O 1
ATOM 976 N N . SER B 1 19 ? 2.156 6.300 34.307 1.00 51.51 7 SER B N 1
ATOM 977 C CA . SER B 1 19 ? 3.016 7.007 33.306 1.00 51.03 7 SER B CA 1
ATOM 978 C C . SER B 1 19 ? 2.293 8.187 32.618 1.00 48.47 7 SER B C 1
ATOM 979 O O . SER B 1 19 ? 2.872 9.271 32.425 1.00 48.42 7 SER B O 1
ATOM 982 N N . CYS B 1 20 ? 1.023 7.966 32.279 1.00 44.16 8 CYS B N 1
ATOM 983 C CA . CYS B 1 20 ? 0.309 8.778 31.312 1.00 40.23 8 CYS B CA 1
ATOM 984 C C . CYS B 1 20 ? -0.591 9.845 31.945 1.00 36.75 8 CYS B C 1
ATOM 985 O O . CYS B 1 20 ? -1.032 9.703 33.091 1.00 36.34 8 CYS B O 1
ATOM 988 N N . ILE B 1 21 ? -0.866 10.901 31.173 1.00 32.63 9 ILE B N 1
ATOM 989 C CA . ILE B 1 21 ? -1.685 12.020 31.620 1.00 30.43 9 ILE B CA 1
ATOM 990 C C . ILE B 1 21 ? -3.013 12.038 30.876 1.00 27.85 9 ILE B C 1
ATOM 991 O O . ILE B 1 21 ? -3.033 12.036 29.614 1.00 27.49 9 ILE B O 1
ATOM 996 N N . GLN B 1 22 ? -4.116 12.033 31.623 1.00 25.36 10 GLN B N 1
ATOM 997 C CA . GLN B 1 22 ? -5.446 12.081 31.025 1.00 23.56 10 GLN B CA 1
ATOM 998 C C . GLN B 1 22 ? -6.184 13.395 31.298 1.00 22.04 10 GLN B C 1
ATOM 999 O O . GLN B 1 22 ? -6.341 13.816 32.448 1.00 21.35 10 GLN B O 1
ATOM 1005 N N . PHE B 1 23 ? -6.684 14.001 30.217 1.00 19.97 11 PHE B N 1
ATOM 1006 C CA . PHE B 1 23 ? -7.321 15.318 30.255 1.00 19.26 11 PHE B CA 1
ATOM 1007 C C . PHE B 1 23 ? -8.827 15.115 30.452 1.00 18.88 11 PHE B C 1
ATOM 1008 O O . PHE B 1 23 ? -9.514 14.696 29.528 1.00 18.44 11 PHE B O 1
ATOM 1016 N N . THR B 1 24 ? -9.330 15.375 31.664 1.00 19.49 12 THR B N 1
ATOM 1017 C CA . THR B 1 24 ? -10.725 15.049 31.994 1.00 19.26 12 THR B CA 1
ATOM 1018 C C . THR B 1 24 ? -11.793 15.912 31.260 1.00 19.44 12 THR B C 1
ATOM 1019 O O . THR B 1 24 ? -12.959 15.486 31.146 1.00 19.31 12 THR B O 1
ATOM 1023 N N . ARG B 1 25 ? -11.424 17.114 30.809 1.00 20.13 13 ARG B N 1
ATOM 1024 C CA . ARG B 1 25 ? -12.335 18.004 30.054 1.00 20.50 13 ARG B CA 1
ATOM 1025 C C . ARG B 1 25 ? -12.160 17.842 28.534 1.00 19.17 13 ARG B C 1
ATOM 1026 O O . ARG B 1 25 ? -12.890 18.465 27.757 1.00 18.45 13 ARG B O 1
ATOM 1034 N N . HIS B 1 26 ? -11.191 17.046 28.106 1.00 18.07 14 HIS B N 1
ATOM 1035 C CA . HIS B 1 26 ? -10.904 16.973 26.666 1.00 17.29 14 HIS B CA 1
ATOM 1036 C C . HIS B 1 26 ? -12.093 16.536 25.787 1.00 16.95 14 HIS B C 1
ATOM 1037 O O . HIS B 1 26 ? -12.414 17.190 24.801 1.00 17.28 14 HIS B O 1
ATOM 1044 N N . ALA B 1 27 ? -12.718 15.425 26.142 1.00 16.43 15 ALA B N 1
ATOM 1045 C CA . ALA B 1 27 ? -13.835 14.911 25.376 1.00 16.30 15 ALA B CA 1
ATOM 1046 C C . ALA B 1 27 ? -15.021 15.907 25.300 1.00 16.57 15 ALA B C 1
ATOM 1047 O O . ALA B 1 27 ? -15.542 16.153 24.204 1.00 16.00 15 ALA B O 1
ATOM 1049 N N . SER B 1 28 ? -15.380 16.534 26.419 1.00 16.92 16 SER B N 1
ATOM 1050 C CA . SER B 1 28 ? -16.429 17.568 26.403 1.00 17.69 16 SER B CA 1
ATOM 1051 C C . SER B 1 28 ? -16.041 18.808 25.581 1.00 17.71 16 SER B C 1
ATOM 1052 O O . SER B 1 28 ? -16.891 19.393 24.874 1.00 16.71 16 SER B O 1
ATOM 1055 N N . ASP B 1 29 ? -14.757 19.188 25.625 1.00 17.60 17 ASP B N 1
ATOM 1056 C CA . ASP B 1 29 ? -14.289 20.310 24.803 1.00 18.17 17 ASP B CA 1
ATOM 1057 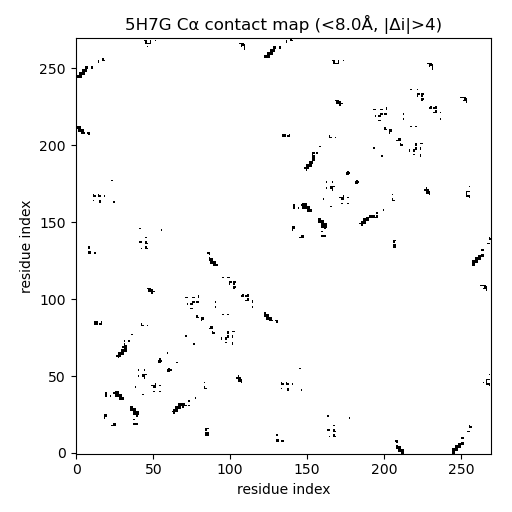C C . ASP B 1 29 ? -14.327 19.974 23.302 1.00 17.70 17 ASP B C 1
ATOM 1058 O O . ASP B 1 29 ? -14.648 20.848 22.497 1.00 17.69 17 ASP B O 1
ATOM 1063 N N . VAL B 1 30 ? -14.037 18.724 22.938 1.00 17.39 18 VAL B N 1
ATOM 1064 C CA . VAL B 1 30 ? -14.109 18.294 21.531 1.00 17.69 18 VAL B CA 1
ATOM 1065 C C . VAL B 1 30 ? -15.556 18.396 21.091 1.00 17.72 18 VAL B C 1
ATOM 1066 O O . VAL B 1 30 ? -15.851 18.945 20.035 1.00 17.58 18 VAL B O 1
ATOM 1070 N N . LEU B 1 31 ? -16.445 17.873 21.933 1.00 18.17 19 LEU B N 1
ATOM 1071 C CA . LEU B 1 31 ? -17.870 17.883 21.653 1.00 18.51 19 LEU B CA 1
ATOM 1072 C C . LEU B 1 31 ? -18.406 19.307 21.548 1.00 18.84 19 LEU B C 1
ATOM 1073 O O . LEU B 1 31 ? -19.159 19.574 20.605 1.00 18.92 19 LEU B O 1
ATOM 1078 N N . LEU B 1 32 ? -18.005 20.218 22.454 1.00 18.98 20 LEU B N 1
ATOM 1079 C CA . LEU B 1 32 ? -18.408 21.645 22.340 1.00 19.50 20 LEU B CA 1
ATOM 1080 C C . LEU B 1 32 ? -18.047 22.206 20.931 1.00 19.23 20 LEU B C 1
ATOM 1081 O O . LEU B 1 32 ? -18.874 22.787 20.231 1.00 19.11 20 LEU B O 1
ATOM 1086 N N . ASN B 1 33 ? -16.800 22.009 20.543 1.00 18.49 21 ASN B N 1
ATOM 1087 C CA . ASN B 1 33 ? -16.318 22.492 19.258 1.00 18.53 21 ASN B CA 1
ATOM 1088 C C . ASN B 1 33 ? -16.963 21.845 18.043 1.00 18.19 21 ASN B C 1
ATOM 1089 O O . ASN B 1 33 ? -17.101 22.509 17.009 1.00 18.62 21 ASN B O 1
ATOM 1094 N N . LEU B 1 34 ? -17.312 20.564 18.150 1.00 17.27 22 LEU B N 1
ATOM 1095 C CA . LEU B 1 34 ? -18.072 19.893 17.110 1.00 17.13 22 LEU B CA 1
ATOM 1096 C C . LEU B 1 34 ? -19.455 20.511 16.936 1.00 17.47 22 LEU B C 1
ATOM 1097 O O . LEU B 1 34 ? -19.913 20.689 15.800 1.00 17.18 22 LEU B O 1
ATOM 1102 N N . ASN B 1 35 ? -20.085 20.869 18.056 1.00 17.63 23 ASN B N 1
ATOM 1103 C CA . ASN B 1 35 ? -21.359 21.560 18.034 1.00 18.56 23 ASN B CA 1
ATOM 1104 C C . ASN B 1 35 ? -21.246 22.970 17.450 1.00 19.39 23 ASN B C 1
ATOM 1105 O O . ASN B 1 35 ? -22.154 23.421 16.738 1.00 19.97 23 ASN B O 1
ATOM 1110 N N . ARG B 1 36 ? -20.129 23.654 17.725 1.00 19.64 24 ARG B N 1
ATOM 1111 C CA . ARG B 1 36 ? -19.875 24.967 17.150 1.00 20.94 24 ARG B CA 1
ATOM 1112 C C . ARG B 1 36 ? -19.673 24.825 15.639 1.00 20.92 24 ARG B C 1
ATOM 1113 O O . ARG B 1 36 ? -20.136 25.679 14.882 1.00 21.41 24 ARG B O 1
ATOM 1121 N N . LEU B 1 37 ? -18.995 23.758 15.207 1.00 20.45 25 LEU B N 1
ATOM 1122 C CA . LEU B 1 37 ? -18.883 23.474 13.740 1.00 20.58 25 LEU B CA 1
ATOM 1123 C C . LEU B 1 37 ? -20.280 23.252 13.121 1.00 21.32 25 LEU B C 1
ATOM 1124 O O . LEU B 1 37 ? -20.577 23.780 12.030 1.00 21.96 25 LEU B O 1
ATOM 1129 N N . ARG B 1 38 ? -21.137 22.486 13.800 1.00 21.28 26 ARG B N 1
ATOM 1130 C CA . ARG B 1 38 ? -22.477 22.241 13.286 1.00 21.96 26 ARG B CA 1
ATOM 1131 C C . ARG B 1 38 ? -23.226 23.562 13.163 1.00 22.91 26 ARG B C 1
ATOM 1132 O O . ARG B 1 38 ? -23.772 23.864 12.104 1.00 23.38 26 ARG B O 1
ATOM 1140 N N . SER B 1 39 ? -23.208 24.363 14.213 1.00 23.35 27 SER B N 1
ATOM 1141 C CA . SER B 1 39 ? -23.895 25.660 14.228 1.00 25.11 27 SER B CA 1
ATOM 1142 C C . SER B 1 39 ? -23.478 26.655 13.139 1.00 26.35 27 SER B C 1
ATOM 1143 O O . SER B 1 39 ? -24.314 27.443 12.671 1.00 26.84 27 SER B O 1
ATOM 1146 N N . ARG B 1 40 ? -22.197 26.630 12.772 1.00 26.50 28 ARG B N 1
ATOM 1147 C CA . ARG B 1 40 ? -21.628 27.470 11.703 1.00 28.05 28 ARG B CA 1
ATOM 1148 C C . ARG B 1 40 ? -21.730 26.797 10.329 1.00 27.57 28 ARG B C 1
ATOM 1149 O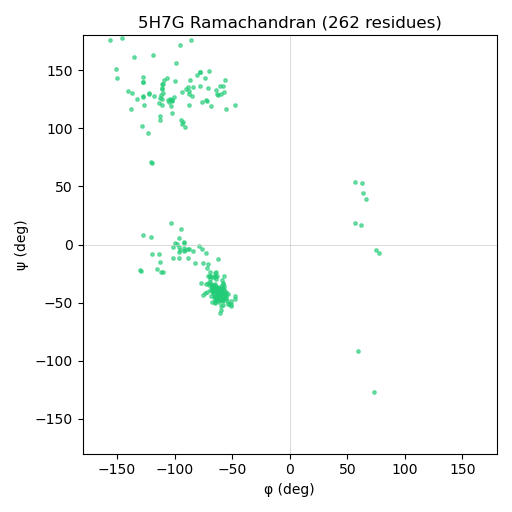 O . ARG B 1 40 ? -21.314 27.373 9.320 1.00 27.35 28 ARG B O 1
ATOM 1157 N N . ASP B 1 41 ? -22.220 25.556 10.321 1.00 26.79 29 ASP B N 1
ATOM 1158 C CA . ASP B 1 41 ? -22.386 24.762 9.121 1.00 26.93 29 ASP B CA 1
ATOM 1159 C C . ASP B 1 41 ? -21.041 24.461 8.431 1.00 26.31 29 ASP B C 1
ATOM 1160 O O . ASP B 1 41 ? -20.917 24.560 7.205 1.00 26.93 29 ASP B O 1
ATOM 1165 N N . ILE B 1 42 ? -20.049 24.088 9.230 1.00 24.75 30 ILE B N 1
ATOM 1166 C CA . ILE B 1 42 ? -18.706 23.836 8.729 1.00 24.26 30 ILE B CA 1
ATOM 1167 C C . ILE B 1 42 ? -18.474 22.330 8.652 1.00 22.96 30 ILE B C 1
ATOM 1168 O O . ILE B 1 42 ? -18.544 21.640 9.657 1.00 21.31 30 ILE B O 1
ATOM 1173 N N . LEU B 1 43 ? -18.215 21.853 7.433 1.00 23.01 31 LEU B N 1
ATOM 1174 C CA . LEU B 1 43 ? -17.982 20.443 7.110 1.00 22.86 31 LEU B CA 1
ATOM 1175 C C . LEU B 1 43 ? -19.131 19.490 7.395 1.00 22.16 31 LEU B C 1
ATOM 1176 O O . LEU B 1 43 ? -18.926 18.274 7.414 1.00 21.49 31 LEU B O 1
ATOM 1181 N N . THR B 1 44 ? -20.338 20.024 7.575 1.00 22.28 32 THR B N 1
ATOM 1182 C CA . THR B 1 44 ? -21.525 19.196 7.655 1.00 22.28 32 THR B CA 1
ATOM 1183 C C . THR B 1 44 ? -21.665 18.518 6.312 1.00 22.94 32 THR B C 1
ATOM 1184 O O . THR B 1 44 ? -21.438 19.146 5.287 1.00 23.53 32 THR B O 1
ATOM 1188 N N . ASP B 1 45 ? -21.908 17.214 6.338 1.00 23.09 33 ASP B N 1
ATOM 1189 C CA . ASP B 1 45 ? -21.855 16.381 5.131 1.00 23.88 33 ASP B CA 1
ATOM 1190 C C . ASP B 1 45 ? -23.129 15.556 4.927 1.00 23.99 33 ASP B C 1
ATOM 1191 O O . ASP B 1 45 ? -23.185 14.715 4.027 1.00 24.05 33 ASP B O 1
ATOM 1196 N N . VAL B 1 46 ? -24.163 15.795 5.731 1.00 23.22 34 VAL B N 1
ATOM 1197 C CA . VAL B 1 46 ? -25.419 15.136 5.460 1.00 23.55 34 VAL B CA 1
ATOM 1198 C C . VAL B 1 46 ? -26.584 15.984 5.948 1.00 23.75 34 VAL B C 1
ATOM 1199 O O . VAL B 1 46 ? -26.447 16.763 6.911 1.00 23.40 34 VAL B O 1
ATOM 1203 N N . VAL B 1 47 ? -27.710 15.829 5.267 1.00 24.17 35 VAL B N 1
ATOM 1204 C CA . VAL B 1 47 ? -28.983 16.388 5.694 1.00 24.97 35 VAL B CA 1
ATOM 1205 C C . VAL B 1 47 ? -29.868 15.200 6.028 1.00 25.24 35 VAL B C 1
ATOM 1206 O O . VAL B 1 47 ? -30.088 14.329 5.182 1.00 26.03 35 VAL B O 1
ATOM 1210 N N . ILE B 1 48 ? -30.357 15.150 7.263 1.00 25.39 36 ILE B N 1
ATOM 1211 C CA . ILE B 1 48 ? -31.351 14.156 7.660 1.00 25.78 36 ILE B CA 1
ATOM 1212 C C . ILE B 1 48 ? -32.736 14.791 7.488 1.00 27.38 36 ILE B C 1
ATOM 1213 O O . ILE B 1 48 ? -32.984 15.914 7.951 1.00 27.23 36 ILE B O 1
ATOM 1218 N N . VAL B 1 49 ? -33.633 14.059 6.819 1.00 28.66 37 VAL B N 1
ATOM 1219 C CA . VAL B 1 49 ? -34.958 14.537 6.477 1.00 30.55 37 VAL B CA 1
ATOM 1220 C C . VAL B 1 49 ? -35.992 13.751 7.261 1.00 31.64 37 VAL B C 1
ATOM 1221 O O . VAL B 1 49 ? -36.010 12.525 7.211 1.00 31.23 37 VAL B O 1
ATOM 1225 N N . VAL B 1 50 ? -36.853 14.472 7.970 1.00 33.94 38 VAL B N 1
ATOM 1226 C CA . VAL B 1 50 ? -37.994 13.884 8.687 1.00 35.71 38 VAL B CA 1
ATOM 1227 C C . VAL B 1 50 ? -39.222 14.662 8.271 1.00 38.27 38 VAL B C 1
ATOM 1228 O O . VAL B 1 50 ? -39.449 15.765 8.763 1.00 38.62 38 VAL B O 1
ATOM 1232 N N . SER B 1 51 ? -40.015 14.087 7.369 1.00 40.98 39 SER B N 1
ATOM 1233 C CA . SER B 1 51 ? -41.155 14.789 6.787 1.00 43.56 39 SER B CA 1
ATOM 1234 C C . SER B 1 51 ? -40.581 15.830 5.799 1.00 45.02 39 SER B C 1
ATOM 1235 O O . SER B 1 51 ? -39.808 15.463 4.904 1.00 44.25 39 SER B O 1
ATOM 1238 N N . ARG B 1 52 ? -40.966 17.100 5.942 1.00 47.28 40 ARG B N 1
ATOM 1239 C CA . ARG B 1 52 ? -40.380 18.201 5.184 1.00 48.32 40 ARG B CA 1
ATOM 1240 C C . ARG B 1 52 ? -39.268 18.923 5.961 1.00 45.99 40 ARG B C 1
ATOM 1241 O O . ARG B 1 52 ? -38.668 19.851 5.429 1.00 46.99 40 ARG B O 1
ATOM 1249 N N . GLU B 1 53 ? -39.002 18.507 7.201 1.00 43.52 41 GLU B N 1
ATOM 1250 C CA . GLU B 1 53 ? -37.997 19.150 8.058 1.00 41.44 41 GLU B CA 1
ATOM 1251 C C . GLU B 1 53 ? -36.598 18.558 7.833 1.00 38.16 41 GLU B C 1
ATOM 1252 O O . GLU B 1 53 ? -36.429 17.338 7.835 1.00 37.28 41 GLU B O 1
ATOM 1258 N N . GLN B 1 54 ? -35.616 19.441 7.658 1.00 35.78 42 GLN B N 1
ATOM 1259 C CA . GLN B 1 54 ? -34.232 19.087 7.320 1.00 33.48 42 GLN B CA 1
ATOM 1260 C C . GLN B 1 54 ? -33.302 19.381 8.482 1.00 31.15 42 GLN B C 1
ATOM 1261 O O . GLN B 1 54 ? -33.365 20.461 9.036 1.00 30.88 42 GLN B O 1
ATOM 1267 N N . PHE B 1 55 ? -32.405 18.448 8.797 1.00 29.15 43 PHE B N 1
ATOM 1268 C CA . PHE B 1 55 ? -31.415 18.612 9.868 1.00 27.73 43 PHE B CA 1
ATOM 1269 C C . PHE B 1 55 ? -29.977 18.365 9.372 1.00 26.37 43 PHE B C 1
ATOM 1270 O O . PHE B 1 55 ? -29.642 17.272 8.929 1.00 25.83 43 PHE B O 1
ATOM 1278 N N . ARG B 1 56 ? -29.136 19.379 9.498 1.00 25.81 44 ARG B N 1
ATOM 1279 C CA . ARG B 1 56 ? -27.750 19.309 9.022 1.00 25.20 44 ARG B CA 1
ATOM 1280 C C . ARG B 1 56 ? -26.830 18.757 10.097 1.00 23.90 44 ARG B C 1
ATOM 1281 O O . ARG B 1 56 ? -26.904 19.159 11.261 1.00 23.84 44 ARG B O 1
ATOM 1289 N N . ALA B 1 57 ? -25.943 17.844 9.709 1.00 23.03 45 ALA B N 1
ATOM 1290 C CA . ALA B 1 57 ? -25.083 17.160 10.672 1.00 21.87 45 ALA B CA 1
ATOM 1291 C C . ALA B 1 57 ? -23.791 16.628 10.038 1.00 21.01 45 ALA B C 1
ATOM 1292 O O . ALA B 1 57 ? -23.581 16.721 8.820 1.00 20.82 45 ALA B O 1
ATOM 1294 N N . HIS B 1 58 ? -22.949 16.072 10.895 1.00 20.23 46 HIS B N 1
ATOM 1295 C CA . HIS B 1 58 ? -21.752 15.340 10.480 1.00 19.90 46 HIS B CA 1
ATOM 1296 C C . HIS B 1 58 ? -22.023 13.847 10.635 1.00 19.30 46 HIS B C 1
ATOM 1297 O O . HIS B 1 58 ? -22.384 13.390 11.715 1.00 18.09 46 HIS B O 1
ATOM 1304 N N . LYS B 1 59 ? -21.832 13.096 9.551 1.00 19.31 47 LYS B N 1
ATOM 1305 C CA . LYS B 1 59 ? -21.980 11.620 9.549 1.00 19.77 47 LYS B CA 1
ATOM 1306 C C . LYS B 1 59 ? -21.267 10.894 10.699 1.00 19.45 47 LYS B C 1
ATOM 1307 O O . LYS B 1 59 ? -21.861 10.012 11.323 1.00 19.18 47 LYS B O 1
ATOM 1313 N N . THR B 1 60 ? -20.004 11.247 10.955 1.00 19.47 48 THR B N 1
ATOM 1314 C CA . THR B 1 60 ? -19.201 10.569 11.968 1.00 19.51 48 THR B CA 1
ATOM 1315 C C . THR B 1 60 ? -19.796 10.710 13.370 1.00 18.50 48 THR B C 1
ATOM 1316 O O . THR B 1 60 ? -19.755 9.758 14.136 1.00 18.05 48 THR B O 1
ATOM 1320 N N . VAL B 1 61 ? -20.335 11.882 13.686 1.00 18.38 49 VAL B N 1
ATOM 1321 C CA . VAL B 1 61 ? -20.957 12.126 15.001 1.00 18.30 49 VAL B CA 1
ATOM 1322 C C . VAL B 1 61 ? -22.213 11.248 15.081 1.00 18.94 49 VAL B C 1
ATOM 1323 O O . VAL B 1 61 ? -22.473 10.619 16.110 1.00 18.71 49 VAL B O 1
ATOM 1327 N N . LEU B 1 62 ? -22.957 11.180 13.971 1.00 19.43 50 LEU B N 1
ATOM 1328 C CA . LEU B 1 62 ? -24.162 10.353 13.931 1.00 20.34 50 LEU B CA 1
ATOM 1329 C C . LEU B 1 62 ? -23.830 8.879 14.110 1.00 20.54 50 LEU B C 1
ATOM 1330 O O . LEU B 1 62 ? -24.495 8.198 14.876 1.00 21.32 50 LEU B O 1
ATOM 1335 N N . MET B 1 63 ? -22.787 8.408 13.427 1.00 21.05 51 MET B N 1
ATOM 1336 C CA . MET B 1 63 ? -22.302 7.018 13.553 1.00 21.29 51 MET B CA 1
ATOM 1337 C C . MET B 1 63 ? -21.745 6.662 14.936 1.00 20.79 51 MET B C 1
ATOM 1338 O O . MET B 1 63 ? -21.721 5.491 15.317 1.00 21.24 51 MET B O 1
ATOM 1343 N N . ALA B 1 64 ? -21.244 7.659 15.647 1.00 20.44 52 ALA B N 1
ATOM 1344 C CA . ALA B 1 64 ? -20.649 7.466 16.990 1.00 20.30 52 ALA B CA 1
ATOM 1345 C C . ALA B 1 64 ? -21.703 7.413 18.106 1.00 20.28 52 ALA B C 1
ATOM 1346 O O . ALA B 1 64 ? -21.424 6.938 19.226 1.00 20.20 52 ALA B O 1
ATOM 1348 N N . CYS B 1 65 ? -22.920 7.863 17.785 1.00 20.32 53 CYS B N 1
ATOM 1349 C CA . CYS B 1 65 ? -24.033 7.928 18.731 1.00 20.70 53 CYS B CA 1
ATOM 1350 C C . CYS B 1 65 ? -25.142 6.936 18.450 1.00 20.57 53 CYS B C 1
ATOM 1351 O O . CYS B 1 65 ? -25.874 6.602 19.362 1.00 21.01 53 CYS B O 1
ATOM 1354 N N . SER B 1 66 ? -25.282 6.469 17.206 1.00 20.22 54 SER B N 1
ATOM 1355 C CA . SER B 1 66 ? -26.471 5.718 16.798 1.00 20.63 54 SER B CA 1
ATOM 1356 C C . SER B 1 66 ? -26.105 4.502 15.956 1.00 21.03 54 SER B C 1
ATOM 1357 O O . SER B 1 66 ? -25.346 4.607 14.963 1.00 20.90 54 SER B O 1
ATOM 1360 N N . GLY B 1 67 ? -26.662 3.356 16.343 1.00 21.43 55 GLY B N 1
ATOM 1361 C CA . GLY B 1 67 ? -26.546 2.128 15.565 1.00 21.78 55 GLY B CA 1
ATOM 1362 C C . GLY B 1 67 ? -27.244 2.228 14.209 1.00 22.23 55 GLY B C 1
ATOM 1363 O O . GLY B 1 67 ? -26.756 1.674 13.229 1.00 22.18 55 GLY B O 1
ATOM 1364 N N . LEU B 1 68 ? -28.379 2.933 14.148 1.00 22.23 56 LEU B N 1
ATOM 1365 C CA . LEU B 1 68 ? -29.059 3.128 12.900 1.00 22.76 56 LEU B CA 1
ATOM 1366 C C . LEU B 1 68 ? -28.145 3.846 11.929 1.00 22.09 56 LEU B C 1
ATOM 1367 O O . LEU B 1 68 ? -27.889 3.335 10.824 1.00 22.29 56 LEU B O 1
ATOM 1372 N N . PHE B 1 69 ? -27.655 5.016 12.340 1.00 21.31 57 PHE B N 1
ATOM 1373 C CA . PHE B 1 69 ? -26.776 5.820 11.485 1.00 20.80 57 PHE B CA 1
ATOM 1374 C C . PHE B 1 69 ? -25.469 5.126 11.124 1.00 20.77 57 PHE B C 1
ATOM 1375 O O . PHE B 1 69 ? -25.027 5.201 9.953 1.00 20.19 57 PHE B O 1
ATOM 1383 N N . TYR B 1 70 ? -24.898 4.381 12.069 1.00 20.40 58 TYR B N 1
ATOM 1384 C CA . TYR B 1 70 ? -23.783 3.502 11.710 1.00 20.79 58 TYR B CA 1
ATOM 1385 C C . TYR B 1 70 ? -24.063 2.579 10.501 1.00 21.72 58 TYR B C 1
ATOM 1386 O O . TYR B 1 70 ? -23.261 2.550 9.561 1.00 21.71 58 TYR B O 1
ATOM 1395 N N . SER B 1 71 ? -25.193 1.849 10.538 1.00 22.41 59 SER B N 1
ATOM 1396 C CA . SER B 1 71 ? -25.567 0.868 9.514 1.00 23.42 59 SER B CA 1
ATOM 1397 C C . SER B 1 71 ? -25.772 1.547 8.191 1.00 23.60 59 SER B C 1
ATOM 1398 O O . SER B 1 71 ? -25.350 1.024 7.177 1.00 24.06 59 SER B O 1
ATOM 1401 N N . ILE B 1 72 ? -26.411 2.719 8.231 1.00 23.35 60 ILE B N 1
ATOM 1402 C CA . ILE B 1 72 ? -26.700 3.532 7.047 1.00 23.96 60 ILE B CA 1
ATOM 1403 C C . ILE B 1 72 ? -25.417 4.026 6.339 1.00 23.69 60 ILE B C 1
ATOM 1404 O O . ILE B 1 72 ? -25.284 3.896 5.108 1.00 24.05 60 ILE B O 1
ATOM 1409 N N . PHE B 1 73 ? -24.480 4.573 7.099 1.00 23.02 61 PHE B N 1
ATOM 1410 C CA . PHE B 1 73 ? -23.285 5.164 6.503 1.00 23.16 61 PHE B CA 1
ATOM 1411 C C . PHE B 1 73 ? -22.141 4.178 6.277 1.00 23.72 61 PHE B C 1
ATOM 1412 O O . PHE B 1 73 ? -21.142 4.575 5.679 1.00 24.85 61 PHE B O 1
ATOM 1420 N N . THR B 1 74 ? -22.290 2.920 6.698 1.00 24.38 62 THR B N 1
ATOM 1421 C CA . THR B 1 74 ? -21.426 1.813 6.233 1.00 25.64 62 THR B CA 1
ATOM 1422 C C . THR B 1 74 ? -22.089 0.961 5.120 1.00 27.43 62 THR B C 1
ATOM 1423 O O . THR B 1 74 ? -21.508 -0.021 4.683 1.00 28.90 62 THR B O 1
ATOM 1427 N N . ASP B 1 75 ? -23.304 1.323 4.693 1.00 28.04 63 ASP B N 1
ATOM 1428 C CA . ASP B 1 75 ? -24.014 0.644 3.599 1.00 29.69 63 ASP B CA 1
ATOM 1429 C C . ASP B 1 75 ? -23.572 1.317 2.304 1.00 30.12 63 ASP B C 1
ATOM 1430 O O . ASP B 1 75 ? -23.780 2.510 2.119 1.00 29.18 63 ASP B O 1
ATOM 1435 N N . GLN B 1 76 ? -22.977 0.537 1.409 1.00 31.74 64 GLN B N 1
ATOM 1436 C CA . GLN B 1 76 ? -22.374 1.076 0.179 1.00 32.95 64 GLN B CA 1
ATOM 1437 C C . GLN B 1 76 ? -23.357 1.727 -0.788 1.00 33.10 64 GLN B C 1
ATOM 1438 O O . GLN B 1 76 ? -22.955 2.563 -1.594 1.00 33.68 64 GLN B O 1
ATOM 1444 N N . LEU B 1 77 ? -24.629 1.347 -0.720 1.00 33.20 65 LEU B N 1
ATOM 1445 C CA . LEU B 1 77 ? -25.664 2.036 -1.481 1.00 34.03 65 LEU B CA 1
ATOM 1446 C C . LEU B 1 77 ? -25.948 3.456 -0.970 1.00 33.80 65 LEU B C 1
ATOM 1447 O O . LEU B 1 77 ? -26.379 4.318 -1.744 1.00 33.97 65 LEU B O 1
ATOM 1452 N N . LYS B 1 78 ? -25.710 3.698 0.319 1.00 33.84 66 LYS B N 1
ATOM 1453 C CA . LYS B 1 78 ? -26.140 4.922 0.965 1.00 34.10 66 LYS B CA 1
ATOM 1454 C C . LYS B 1 78 ? -25.021 5.820 1.458 1.00 34.09 66 LYS B C 1
ATOM 1455 O O . LYS B 1 78 ? -25.256 7.017 1.643 1.00 33.50 66 LYS B O 1
ATOM 1461 N N . CYS B 1 79 ? -23.819 5.273 1.656 1.00 34.97 67 CYS B N 1
ATOM 1462 C CA . CYS B 1 79 ? -22.767 5.989 2.371 1.00 35.24 67 CYS B CA 1
ATOM 1463 C C . CYS B 1 79 ? -22.400 7.323 1.748 1.00 34.39 67 CYS B C 1
ATOM 1464 O O . CYS B 1 79 ? -22.108 8.262 2.471 1.00 33.75 67 CYS B O 1
ATOM 1467 N N . ASN B 1 80 ? -22.471 7.422 0.427 1.00 34.69 68 ASN B N 1
ATOM 1468 C CA . ASN B 1 80 ? -22.101 8.646 -0.279 1.00 35.18 68 ASN B CA 1
ATOM 1469 C C . ASN B 1 80 ? -23.255 9.628 -0.531 1.00 34.59 68 ASN B C 1
ATOM 1470 O O . ASN B 1 80 ? -23.041 10.676 -1.122 1.00 35.22 68 ASN B O 1
ATOM 1475 N N . LEU B 1 81 ? -24.460 9.316 -0.068 1.00 34.08 69 LEU B N 1
ATOM 1476 C CA . LEU B 1 81 ? -25.606 10.222 -0.212 1.00 33.70 69 LEU B CA 1
ATOM 1477 C C . LEU B 1 81 ? -25.506 11.420 0.735 1.00 32.52 69 LEU B C 1
ATOM 1478 O O . LEU B 1 81 ? -25.061 11.269 1.883 1.00 31.08 69 LEU B O 1
ATOM 1483 N N . SER B 1 82 ? -25.935 12.594 0.269 1.00 32.39 70 SER B N 1
ATOM 1484 C CA . SER B 1 82 ? -25.967 13.800 1.125 1.00 31.96 70 SER B CA 1
ATOM 1485 C C . SER B 1 82 ? -27.333 14.060 1.769 1.00 32.03 70 SER B C 1
ATOM 1486 O O . SER B 1 82 ? -27.459 14.966 2.601 1.00 31.69 70 SER B O 1
ATOM 1489 N N . VAL B 1 83 ? -28.339 13.270 1.385 1.00 31.97 71 VAL B N 1
ATOM 1490 C CA . VAL B 1 83 ? -29.661 13.307 1.996 1.00 32.00 71 VAL B CA 1
ATOM 1491 C C . VAL B 1 83 ? -30.023 11.891 2.415 1.00 31.52 71 VAL B C 1
ATOM 1492 O O . VAL B 1 83 ? -29.939 10.971 1.611 1.00 31.34 71 VAL B O 1
ATOM 1496 N N . ILE B 1 84 ? -30.412 11.740 3.677 1.00 31.08 72 ILE B N 1
ATOM 1497 C CA . ILE B 1 84 ? -30.945 10.497 4.227 1.00 31.36 72 ILE B CA 1
ATOM 1498 C C . ILE B 1 84 ? -32.377 10.801 4.683 1.00 31.70 72 ILE B C 1
ATOM 1499 O O . ILE B 1 84 ? -32.602 11.752 5.435 1.00 31.42 72 ILE B O 1
ATOM 1504 N N . ASN B 1 85 ? -33.326 9.983 4.233 1.00 32.21 73 ASN B N 1
ATOM 1505 C CA . ASN B 1 85 ? -34.742 10.109 4.604 1.00 33.07 73 ASN B CA 1
ATOM 1506 C C . ASN B 1 85 ? -35.109 9.079 5.643 1.00 32.96 73 ASN B C 1
ATOM 1507 O O . ASN B 1 85 ? -35.099 7.892 5.354 1.00 33.87 73 ASN B O 1
ATOM 1512 N N . LEU B 1 86 ? -35.430 9.516 6.854 1.00 32.48 74 LEU B N 1
ATOM 1513 C CA . LEU B 1 86 ? -35.908 8.585 7.871 1.00 32.63 74 LEU B CA 1
ATOM 1514 C C . LEU B 1 86 ? -37.410 8.410 7.704 1.00 33.78 74 LEU B C 1
ATOM 1515 O O . LEU B 1 86 ? -38.020 9.060 6.855 1.00 34.82 74 LEU B O 1
ATOM 1520 N N . ASP B 1 87 ? -38.006 7.530 8.505 1.00 33.70 75 ASP B N 1
ATOM 1521 C CA . ASP B 1 87 ? -39.452 7.311 8.471 1.00 34.85 75 ASP B CA 1
ATOM 1522 C C . ASP B 1 87 ? -40.190 8.649 8.689 1.00 35.67 75 ASP B C 1
ATOM 1523 O O . ASP B 1 87 ? -40.093 9.240 9.762 1.00 34.75 75 ASP B O 1
ATOM 1528 N N . PRO B 1 88 ? -40.963 9.117 7.679 1.00 37.52 76 PRO B N 1
ATOM 1529 C CA . PRO B 1 88 ? -41.711 10.361 7.879 1.00 38.29 76 PRO B CA 1
ATOM 1530 C C . PRO B 1 88 ? -42.760 10.322 8.983 1.00 39.26 76 PRO B C 1
ATOM 1531 O O . PRO B 1 88 ? -43.276 11.374 9.337 1.00 40.09 76 PRO B O 1
ATOM 1535 N N . GLU B 1 89 ? -43.096 9.142 9.505 1.00 39.52 77 GLU B N 1
ATOM 1536 C CA . GLU B 1 89 ? -43.922 9.048 10.732 1.00 40.25 77 GLU B CA 1
ATOM 1537 C C . GLU B 1 89 ? -43.203 9.485 12.012 1.00 38.75 77 GLU B C 1
ATOM 1538 O O . GLU B 1 89 ? -43.868 9.729 13.017 1.00 39.32 77 GLU B O 1
ATOM 1544 N N . ILE B 1 90 ? -41.869 9.573 11.995 1.00 37.14 78 ILE B N 1
ATOM 1545 C CA . ILE B 1 90 ? -41.096 10.058 13.156 1.00 35.74 78 ILE B CA 1
ATOM 1546 C C . ILE B 1 90 ? -41.459 11.490 13.542 1.00 35.61 78 ILE B C 1
ATOM 1547 O O . ILE B 1 90 ? -41.540 12.357 12.687 1.00 35.65 78 ILE B O 1
ATOM 1552 N N . ASN B 1 91 ? -41.611 11.736 14.841 1.00 35.11 79 ASN B N 1
ATOM 1553 C CA . ASN B 1 91 ? -41.831 13.079 15.334 1.00 35.31 79 ASN B CA 1
ATOM 1554 C C . ASN B 1 91 ? -40.563 13.951 15.138 1.00 34.08 79 ASN B C 1
ATOM 1555 O O . ASN B 1 91 ? -39.492 13.617 15.690 1.00 33.17 79 ASN B O 1
ATOM 1560 N N . PRO B 1 92 ? -40.663 15.064 14.359 1.00 34.47 80 PRO B N 1
ATOM 1561 C CA . PRO B 1 92 ? -39.463 15.918 14.130 1.00 33.43 80 PRO B CA 1
ATOM 1562 C C . PRO B 1 92 ? -38.888 16.592 15.390 1.00 32.75 80 PRO B C 1
ATOM 1563 O O . PRO B 1 92 ? -37.674 16.722 15.505 1.00 31.22 80 PRO B O 1
ATOM 1567 N N . GLU B 1 93 ? -39.756 17.027 16.304 1.00 33.57 81 GLU B N 1
ATOM 1568 C CA . GLU B 1 93 ? -39.321 17.506 17.637 1.00 33.09 81 GLU B CA 1
ATOM 1569 C C . GLU B 1 93 ? -38.561 16.424 18.443 1.00 31.31 81 GLU B C 1
ATOM 1570 O O . GLU B 1 93 ? -37.579 16.728 19.137 1.00 30.31 81 GLU B O 1
ATOM 1576 N N . GLY B 1 94 ? -39.012 15.176 18.337 1.00 30.58 82 GLY B N 1
ATOM 1577 C CA . GLY B 1 94 ? -38.335 14.044 18.965 1.00 29.32 82 GLY B CA 1
ATOM 1578 C C . GLY B 1 94 ? -36.959 13.850 18.349 1.00 27.80 82 GLY B C 1
ATOM 1579 O O . GLY B 1 94 ? -35.976 13.725 19.060 1.00 26.12 82 GLY B O 1
ATOM 1580 N N . PHE B 1 95 ? -36.881 13.826 17.018 1.00 27.42 83 PHE B N 1
ATOM 1581 C CA . PHE B 1 95 ? -35.584 13.729 16.375 1.00 26.37 83 PHE B CA 1
ATOM 1582 C C . PHE B 1 95 ? -34.679 14.907 16.739 1.00 25.96 83 PHE B C 1
ATOM 1583 O O . PHE B 1 95 ? -33.503 14.706 17.057 1.00 23.91 83 PHE B O 1
ATOM 1591 N N . CYS B 1 96 ? -35.232 16.120 16.713 1.00 27.06 84 CYS B N 1
ATOM 1592 C CA . CYS B 1 96 ? -34.470 17.342 17.046 1.00 27.36 84 CYS B CA 1
ATOM 1593 C C . CYS B 1 96 ? -33.883 17.315 18.452 1.00 26.10 84 CYS B C 1
ATOM 1594 O O . CYS B 1 96 ? -32.749 17.751 18.667 1.00 24.99 84 CYS B O 1
ATOM 1597 N N . ILE B 1 97 ? -34.663 16.797 19.403 1.00 25.73 85 ILE B N 1
ATOM 1598 C CA . ILE B 1 97 ? -34.171 16.637 20.769 1.00 24.94 85 ILE B CA 1
ATOM 1599 C C . ILE B 1 97 ? -32.958 15.699 20.799 1.00 23.74 85 ILE B C 1
ATOM 1600 O O . ILE B 1 97 ? -31.925 16.039 21.395 1.00 22.15 85 ILE B O 1
ATOM 1605 N N . LEU B 1 98 ? -33.078 14.554 20.124 1.00 23.57 86 LEU B N 1
ATOM 1606 C CA . LEU B 1 98 ? -31.990 13.578 20.099 1.00 23.01 86 LEU B CA 1
ATOM 1607 C C . LEU B 1 98 ? -30.735 14.066 19.359 1.00 22.47 86 LEU B C 1
ATOM 1608 O O . LEU B 1 98 ? -29.627 13.788 19.805 1.00 21.32 86 LEU B O 1
ATOM 1613 N N . LEU B 1 99 ? -30.898 14.786 18.248 1.00 23.22 87 LEU B N 1
ATOM 1614 C CA . LEU B 1 99 ? -29.743 15.347 17.539 1.00 23.03 87 LEU B CA 1
ATOM 1615 C C . LEU B 1 99 ? -29.021 16.387 18.422 1.00 22.92 87 LEU B C 1
ATOM 1616 O O . LEU B 1 99 ? -27.800 16.348 18.545 1.00 21.88 87 LEU B O 1
ATOM 1621 N N . ASP B 1 100 ? -29.778 17.286 19.054 1.00 24.17 88 ASP B N 1
ATOM 1622 C CA . ASP B 1 100 ? -29.192 18.219 20.035 1.00 24.72 88 ASP B CA 1
ATOM 1623 C C . ASP B 1 100 ? -28.438 17.446 21.138 1.00 23.10 88 ASP B C 1
ATOM 1624 O O . ASP B 1 100 ? -27.300 17.804 21.484 1.00 22.77 88 ASP B O 1
ATOM 1629 N N . PHE B 1 101 ? -29.029 16.353 21.622 1.00 21.82 89 PHE B N 1
ATOM 1630 C CA . PHE B 1 101 ? -28.385 15.504 22.631 1.00 20.38 89 PHE B CA 1
ATOM 1631 C C . PHE B 1 101 ? -27.021 14.924 22.182 1.00 19.00 89 PHE B C 1
ATOM 1632 O O . PHE B 1 101 ? -26.057 14.963 22.931 1.00 17.57 89 PHE B O 1
ATOM 1640 N N . MET B 1 1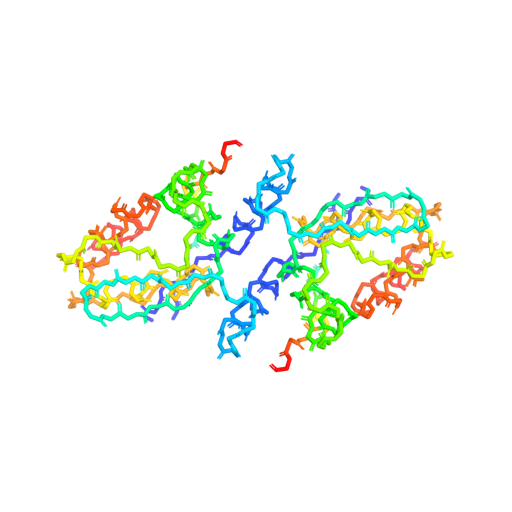02 ? -26.934 14.456 20.935 1.00 18.38 90 MET B N 1
ATOM 1641 C CA . MET B 1 102 ? -25.716 13.838 20.418 1.00 17.87 90 MET B CA 1
ATOM 1642 C C . MET B 1 102 ? -24.563 14.826 20.452 1.00 17.56 90 MET B C 1
ATOM 1643 O O . MET B 1 102 ? -23.427 14.453 20.712 1.00 16.81 90 MET B O 1
ATOM 1648 N N . TYR B 1 103 ? -24.871 16.080 20.151 1.00 18.16 91 TYR B N 1
ATOM 1649 C CA . TYR B 1 103 ? -23.895 17.148 20.080 1.00 18.13 91 TYR B CA 1
ATOM 1650 C C . TYR B 1 103 ? -23.709 17.912 21.395 1.00 18.62 91 TYR B C 1
ATOM 1651 O O . TYR B 1 103 ? -22.854 18.783 21.464 1.00 18.80 91 TYR B O 1
ATOM 1660 N N . THR B 1 104 ? -24.511 17.629 22.425 1.00 19.25 92 THR B N 1
ATOM 1661 C CA . THR B 1 104 ? -24.440 18.420 23.657 1.00 20.03 92 THR B CA 1
ATOM 1662 C C . THR B 1 104 ? -24.317 17.660 24.957 1.00 20.56 92 THR B C 1
ATOM 1663 O O . THR B 1 104 ? -23.857 18.261 25.933 1.00 21.44 92 THR B O 1
ATOM 1667 N N . SER B 1 105 ? -24.718 16.380 24.979 1.00 21.16 93 SER B N 1
ATOM 1668 C CA . SER B 1 105 ? -24.936 15.592 26.210 1.00 22.36 93 SER B CA 1
ATOM 1669 C C . SER B 1 105 ? -26.216 15.935 26.972 1.00 23.29 93 SER B C 1
ATOM 1670 O O . SER B 1 105 ? -26.525 15.267 27.962 1.00 23.02 93 SER B O 1
ATOM 1673 N N . ARG B 1 106 ? -26.955 16.953 26.533 1.00 24.70 94 ARG B N 1
ATOM 1674 C CA . ARG B 1 106 ? -28.132 17.419 27.261 1.00 26.56 94 ARG B CA 1
ATOM 1675 C C . ARG B 1 106 ? -29.407 16.903 26.597 1.00 26.52 94 ARG B C 1
ATOM 1676 O O . ARG B 1 106 ? -29.625 17.102 25.384 1.00 25.49 94 ARG B O 1
ATOM 1684 N N . LEU B 1 107 ? -30.229 16.209 27.384 1.00 26.70 95 LEU B N 1
ATOM 1685 C CA . LEU B 1 107 ? -31.502 15.643 26.914 1.00 27.59 95 LEU B CA 1
ATOM 1686 C C . LEU B 1 107 ? -32.622 16.394 27.629 1.00 29.49 95 LEU B C 1
ATOM 1687 O O . LEU B 1 107 ? -32.800 16.275 28.854 1.00 28.84 95 LEU B O 1
ATOM 1692 N N . ASN B 1 108 ? -33.347 17.192 26.854 1.00 31.54 96 ASN B N 1
ATOM 1693 C CA . ASN B 1 108 ? -34.372 18.090 27.362 1.00 33.83 96 ASN B CA 1
ATOM 1694 C C . ASN B 1 108 ? -35.678 17.333 27.264 1.00 35.29 96 ASN B C 1
ATOM 1695 O O . ASN B 1 108 ? -36.202 17.159 26.161 1.00 35.71 96 ASN B O 1
ATOM 1700 N N . LEU B 1 109 ? -36.166 16.841 28.406 1.00 36.58 97 LEU B N 1
ATOM 1701 C CA . LEU B 1 109 ? -37.376 16.010 28.468 1.00 38.02 97 LEU B CA 1
ATOM 1702 C C . LEU B 1 109 ? -38.531 16.736 29.144 1.00 41.24 97 LEU B C 1
ATOM 1703 O O . LEU B 1 109 ? -38.352 17.408 30.154 1.00 42.42 97 LEU B O 1
ATOM 1708 N N . ARG B 1 110 ? -39.723 16.578 28.575 1.00 43.76 98 ARG B N 1
ATOM 1709 C CA . ARG B 1 110 ? -40.926 17.247 29.039 1.00 46.08 98 ARG B CA 1
ATOM 1710 C C . ARG B 1 110 ? -42.049 16.234 29.077 1.00 46.95 98 ARG B C 1
ATOM 1711 O O . ARG B 1 110 ? -41.953 15.178 28.455 1.00 45.92 98 ARG B O 1
ATOM 1719 N N . GLU B 1 111 ? -43.105 16.551 29.826 1.00 48.71 99 GLU B N 1
ATOM 1720 C CA . GLU B 1 111 ? -44.318 15.722 29.866 1.00 50.11 99 GLU B CA 1
ATOM 1721 C C . GLU B 1 111 ? -44.791 15.487 28.451 1.00 49.58 99 GLU B C 1
ATOM 1722 O O . GLU B 1 111 ? -44.992 14.347 28.043 1.00 49.62 99 GLU B O 1
ATOM 1728 N N . GLY B 1 112 ? -44.918 16.581 27.701 1.00 49.82 100 GLY B N 1
ATOM 1729 C CA . GLY B 1 112 ? -45.432 16.551 26.331 1.00 49.47 100 GLY B CA 1
ATOM 1730 C C . GLY B 1 112 ? -44.577 15.906 25.251 1.00 47.41 100 GLY B C 1
ATOM 1731 O O . GLY B 1 112 ? -45.126 15.387 24.276 1.00 47.87 100 GLY B O 1
ATOM 1732 N N . ASN B 1 113 ? -43.251 15.940 25.388 1.00 44.87 101 ASN B N 1
ATOM 1733 C CA . ASN B 1 113 ? -42.368 15.360 24.358 1.00 42.80 101 ASN B CA 1
ATOM 1734 C C . ASN B 1 113 ? -41.793 13.974 24.679 1.00 41.14 101 ASN B C 1
ATOM 1735 O O . ASN B 1 113 ? -41.231 13.353 23.793 1.00 39.57 101 ASN B O 1
ATOM 1740 N N . ILE B 1 114 ? -41.920 13.501 25.921 1.00 40.68 102 ILE B N 1
ATOM 1741 C CA . ILE B 1 114 ? -41.180 12.303 26.375 1.00 39.55 102 ILE B CA 1
ATOM 1742 C C . ILE B 1 114 ? -41.451 11.009 25.611 1.00 39.02 102 ILE B C 1
ATOM 1743 O O . ILE B 1 114 ? -40.517 10.267 25.329 1.00 38.18 102 ILE B O 1
ATOM 1748 N N . MET B 1 115 ? -42.712 10.717 25.315 1.00 39.88 103 MET B N 1
ATOM 1749 C CA . MET B 1 115 ? -43.049 9.509 24.536 1.00 40.05 103 MET B CA 1
ATOM 1750 C C . MET B 1 115 ? -42.437 9.567 23.134 1.00 38.40 103 MET B C 1
ATOM 1751 O O . MET B 1 115 ? -41.893 8.575 22.633 1.00 37.34 103 MET B O 1
ATOM 1756 N N . ALA B 1 116 ? -42.511 10.738 22.518 1.00 37.65 104 ALA B N 1
ATOM 1757 C CA . ALA B 1 116 ? -41.965 10.918 21.197 1.00 36.53 104 ALA B CA 1
ATOM 1758 C C . ALA B 1 116 ? -40.443 10.690 21.226 1.00 34.91 104 ALA B C 1
ATOM 1759 O O . ALA B 1 116 ? -39.910 10.013 20.355 1.00 34.79 104 ALA B O 1
ATOM 1761 N N . VAL B 1 117 ? -39.763 11.211 22.247 1.00 33.91 105 VAL B N 1
ATOM 1762 C CA . VAL B 1 117 ? -38.299 11.047 22.374 1.00 32.16 105 VAL B CA 1
ATOM 1763 C C . VAL B 1 117 ? -37.917 9.573 22.587 1.00 31.99 105 VAL B C 1
ATOM 1764 O O . VAL B 1 117 ? -36.978 9.068 21.962 1.00 31.78 105 VAL B O 1
ATOM 1768 N N . MET B 1 118 ? -38.650 8.896 23.468 1.00 32.80 106 MET B N 1
ATOM 1769 C CA . MET B 1 118 ? -38.419 7.474 23.763 1.00 32.62 106 MET B CA 1
ATOM 1770 C C . MET B 1 118 ? -38.533 6.628 22.492 1.00 32.21 106 MET B C 1
ATOM 1771 O O . MET B 1 118 ? -37.658 5.810 22.214 1.00 31.31 106 MET B O 1
ATOM 1776 N N . ALA B 1 119 ? -39.611 6.843 21.738 1.00 32.40 107 ALA B N 1
ATOM 1777 C CA . ALA B 1 119 ? -39.848 6.124 20.484 1.00 32.54 107 ALA B CA 1
ATOM 1778 C C . ALA B 1 119 ? -38.826 6.467 19.421 1.00 30.91 107 ALA B C 1
ATOM 1779 O O . ALA B 1 119 ? -38.428 5.596 18.652 1.00 31.25 107 ALA B O 1
ATOM 1781 N N . THR B 1 120 ? -38.412 7.729 19.359 1.00 30.04 108 THR B N 1
ATOM 1782 C CA . THR B 1 120 ? -37.367 8.117 18.423 1.00 28.97 108 THR B CA 1
ATOM 1783 C C . THR B 1 120 ? -36.013 7.500 18.807 1.00 27.68 108 THR B C 1
ATOM 1784 O O . THR B 1 120 ? -35.241 7.108 17.936 1.00 25.93 108 THR B O 1
ATOM 1788 N N . ALA B 1 121 ? -35.739 7.396 20.109 1.00 27.30 109 ALA B N 1
ATOM 1789 C CA . ALA B 1 121 ? -34.495 6.768 20.580 1.00 26.72 109 ALA B CA 1
ATOM 1790 C C . ALA B 1 121 ? -34.428 5.281 20.250 1.00 27.30 109 ALA B C 1
ATOM 1791 O O . ALA B 1 121 ? -33.349 4.772 19.910 1.00 26.27 109 ALA B O 1
ATOM 1793 N N . MET B 1 122 ? -35.569 4.583 20.336 1.00 28.58 110 MET B N 1
ATOM 1794 C CA . MET B 1 122 ? -35.649 3.170 19.939 1.00 29.91 110 MET B CA 1
ATOM 1795 C C . MET B 1 122 ? -35.277 3.024 18.460 1.00 29.38 110 MET B C 1
ATOM 1796 O O . MET B 1 122 ? -34.487 2.160 18.079 1.00 29.32 110 MET B O 1
ATOM 1801 N N . TYR B 1 123 ? -35.856 3.889 17.642 1.00 28.85 111 TYR B N 1
ATOM 1802 C CA . TYR B 1 123 ? -35.676 3.853 16.189 1.00 28.65 111 TYR B CA 1
ATOM 1803 C C . TYR B 1 123 ? -34.220 4.067 15.840 1.00 27.29 111 TYR B C 1
ATOM 1804 O O . TYR B 1 123 ? -33.678 3.390 14.966 1.00 27.06 111 TYR B O 1
ATOM 1813 N N . LEU B 1 124 ? -33.585 5.000 16.541 1.00 26.35 112 LEU B N 1
ATOM 1814 C CA . LEU B 1 124 ? -32.163 5.279 16.333 1.00 25.56 112 LEU B CA 1
ATOM 1815 C C . LEU B 1 124 ? -31.204 4.273 16.997 1.00 25.57 112 LEU B C 1
ATOM 1816 O O . LEU B 1 124 ? -30.008 4.390 16.828 1.00 24.71 112 LEU B O 1
ATOM 1821 N N . GLN B 1 125 ? -31.737 3.274 17.711 1.00 27.02 113 GLN B N 1
ATOM 1822 C CA . GLN B 1 125 ? -30.949 2.278 18.457 1.00 27.57 113 GLN B CA 1
ATOM 1823 C C . GLN B 1 125 ? -30.018 2.947 19.468 1.00 27.13 113 GLN B C 1
ATOM 1824 O O . GLN B 1 125 ? -28.792 2.741 19.447 1.00 27.81 113 GLN B O 1
ATOM 1830 N N . MET B 1 126 ? -30.614 3.785 20.306 1.00 26.41 114 MET B N 1
ATOM 1831 C CA . MET B 1 126 ? -29.933 4.445 21.404 1.00 25.96 114 MET B CA 1
ATOM 1832 C C . MET B 1 126 ? -30.640 3.989 22.694 1.00 26.12 114 MET B C 1
ATOM 1833 O O . MET B 1 126 ? -31.366 4.760 23.332 1.00 25.33 114 MET B O 1
ATOM 1838 N N . GLU B 1 127 ? -30.432 2.716 23.018 1.00 26.54 115 GLU B N 1
ATOM 1839 C CA . GLU B 1 127 ? -31.120 2.035 24.111 1.00 27.97 115 GLU B CA 1
ATOM 1840 C C . GLU B 1 127 ? -30.936 2.701 25.464 1.00 26.79 115 GLU B C 1
ATOM 1841 O O . GLU B 1 127 ? -31.890 2.769 26.240 1.00 27.95 115 GLU B O 1
ATOM 1847 N N . HIS B 1 128 ? -29.739 3.217 25.734 1.00 25.04 116 HIS B N 1
ATOM 1848 C CA . HIS B 1 128 ? -29.454 3.899 27.013 1.00 24.27 116 HIS B CA 1
ATOM 1849 C C . HIS B 1 128 ? -30.290 5.186 27.257 1.00 24.12 116 HIS B C 1
ATOM 1850 O O . HIS B 1 128 ? -30.590 5.529 28.421 1.00 23.99 116 HIS B O 1
ATOM 1857 N N . VAL B 1 129 ? -30.719 5.840 26.178 1.00 23.61 117 VAL B N 1
ATOM 1858 C CA . VAL B 1 129 ? -31.553 7.057 26.264 1.00 23.89 117 VAL B CA 1
ATOM 1859 C C . VAL B 1 129 ? -32.989 6.668 26.630 1.00 25.30 117 VAL B C 1
ATOM 1860 O O . VAL B 1 129 ? -33.608 7.279 27.496 1.00 25.39 117 VAL B O 1
ATOM 1864 N N . VAL B 1 130 ? -33.469 5.614 25.984 1.00 26.36 118 VAL B N 1
ATOM 1865 C CA . VAL B 1 130 ? -34.732 4.949 26.348 1.00 27.83 118 VAL B CA 1
ATOM 1866 C C . VAL B 1 130 ? -34.770 4.607 27.847 1.00 28.97 118 VAL B C 1
ATOM 1867 O O . VAL B 1 130 ? -35.716 4.964 28.540 1.00 30.17 118 VAL B O 1
ATOM 1871 N N . ASP B 1 131 ? -33.736 3.916 28.324 1.00 29.40 119 ASP B N 1
ATOM 1872 C CA . ASP B 1 131 ? -33.595 3.546 29.744 1.00 30.33 119 ASP B CA 1
ATOM 1873 C C . ASP B 1 131 ? -33.638 4.752 30.670 1.00 29.79 119 ASP B C 1
ATOM 1874 O O . ASP B 1 131 ? -34.244 4.679 31.732 1.00 30.87 119 ASP B O 1
ATOM 1879 N N . THR B 1 132 ? -32.985 5.848 30.276 1.00 28.62 120 THR B N 1
ATOM 1880 C CA . THR B 1 132 ? -33.023 7.094 31.039 1.00 28.67 120 THR B CA 1
ATOM 1881 C C . THR B 1 132 ? -34.437 7.729 31.036 1.00 29.85 120 THR B C 1
ATOM 1882 O O . THR B 1 132 ? -34.917 8.210 32.076 1.00 29.59 120 THR B O 1
ATOM 1886 N N . CYS B 1 133 ? -35.105 7.705 29.883 1.00 30.36 121 CYS B N 1
ATOM 1887 C CA . CYS B 1 133 ? -36.541 8.060 29.817 1.00 32.39 121 CYS B CA 1
ATOM 1888 C C . CYS B 1 133 ? -37.441 7.198 30.723 1.00 33.67 121 CYS B C 1
ATOM 1889 O O . CYS B 1 133 ? -38.410 7.712 31.299 1.00 34.51 121 CYS B O 1
ATOM 1892 N N . ARG B 1 134 ? -37.137 5.902 30.834 1.00 34.14 122 ARG B N 1
ATOM 1893 C CA . ARG B 1 134 ? -37.887 5.010 31.738 1.00 35.69 122 ARG B CA 1
ATOM 1894 C C . ARG B 1 134 ? -37.657 5.352 33.205 1.00 36.72 122 ARG B C 1
ATOM 1895 O O . ARG B 1 134 ? -38.573 5.222 34.007 1.00 37.98 122 ARG B O 1
ATOM 1903 N N . LYS B 1 135 ? -36.441 5.775 33.557 1.00 36.60 123 LYS B N 1
ATOM 1904 C CA . LYS B 1 135 ? -36.119 6.184 34.933 1.00 37.87 123 LYS B CA 1
ATOM 1905 C C . LYS B 1 135 ? -36.784 7.516 35.253 1.00 38.20 123 LYS B C 1
ATOM 1906 O O . LYS B 1 135 ? -37.301 7.713 36.352 1.00 37.66 123 LYS B O 1
ATOM 1912 N N . PHE B 1 136 ? -36.764 8.416 34.276 1.00 38.16 124 PHE B N 1
ATOM 1913 C CA . PHE B 1 136 ? -37.465 9.698 34.349 1.00 40.23 124 PHE B CA 1
ATOM 1914 C C . PHE B 1 136 ? -38.954 9.520 34.668 1.00 41.23 124 PHE B C 1
ATOM 1915 O O . PHE B 1 136 ? -39.469 10.171 35.579 1.00 43.12 124 PHE B O 1
ATOM 1923 N N . ILE B 1 137 ? -39.622 8.625 33.940 1.00 40.80 125 ILE B N 1
ATOM 1924 C CA . ILE B 1 137 ? -41.035 8.273 34.190 1.00 42.18 125 ILE B CA 1
ATOM 1925 C C . ILE B 1 137 ? -41.238 7.711 35.606 1.00 43.42 125 ILE B C 1
ATOM 1926 O O . ILE B 1 137 ? -42.167 8.115 36.306 1.00 44.50 125 ILE B O 1
ATOM 1931 N N . LYS B 1 138 ? -40.375 6.782 36.012 1.00 43.61 126 LYS B N 1
ATOM 1932 C CA . LYS B 1 138 ? -40.360 6.284 37.399 1.00 45.90 126 LYS B CA 1
ATOM 1933 C C . LYS B 1 138 ? -40.158 7.383 38.456 1.00 47.14 126 LYS B C 1
ATOM 1934 O O . LYS B 1 138 ? -40.578 7.206 39.590 1.00 47.80 126 LYS B O 1
ATOM 1940 N N . ALA B 1 139 ? -39.498 8.485 38.085 1.00 48.06 127 ALA B N 1
ATOM 1941 C CA . ALA B 1 139 ? -39.208 9.591 39.005 1.00 50.13 127 ALA B CA 1
ATOM 1942 C C . ALA B 1 139 ? -40.471 10.215 39.567 1.00 53.31 127 ALA B C 1
ATOM 1943 O O . ALA B 1 139 ? -40.660 10.227 40.788 1.00 55.10 127 ALA B O 1
ATOM 1945 N N . SER B 1 140 ? -41.337 10.720 38.687 1.00 55.20 128 SER B N 1
ATOM 1946 C CA . SER B 1 140 ? -42.619 11.296 39.117 1.00 57.80 128 SER B CA 1
ATOM 1947 C C . SER B 1 140 ? -43.585 10.155 39.440 1.00 59.26 128 SER B C 1
ATOM 1948 O O . SER B 1 140 ? -44.799 10.284 39.320 1.00 61.66 128 SER B O 1
ATOM 1951 N N . LEU C 2 1 ? -30.836 21.358 36.418 1.00 37.04 801 LEU C N 1
ATOM 1952 C CA . LEU C 2 1 ? -29.993 20.370 35.719 1.00 35.30 801 LEU C CA 1
ATOM 1953 C C . LEU C 2 1 ? -29.794 19.094 36.564 1.00 34.13 801 LEU C C 1
ATOM 1954 O O . LEU C 2 1 ? -29.308 19.162 37.706 1.00 34.51 801 LEU C O 1
ATOM 1959 N N . TRP C 2 2 ? -30.185 17.944 36.004 1.00 31.40 802 TRP C N 1
ATOM 1960 C CA . TRP C 2 2 ? -29.913 16.639 36.623 1.00 30.41 802 TRP C CA 1
ATOM 1961 C C . TRP C 2 2 ? -28.887 15.865 35.810 1.00 28.04 802 TRP C C 1
ATOM 1962 O O . TRP C 2 2 ? -28.924 15.877 34.560 1.00 27.35 802 TRP C O 1
ATOM 1973 N N . TYR C 2 3 ? -27.953 15.223 36.505 1.00 26.86 803 TYR C N 1
ATOM 1974 C CA . TYR C 2 3 ? -26.880 14.460 35.847 1.00 25.11 803 TYR C CA 1
ATOM 1975 C C . TYR C 2 3 ? -27.064 12.949 36.030 1.00 24.45 803 TYR C C 1
ATOM 1976 O O . TYR C 2 3 ? -27.456 12.471 37.114 1.00 24.94 803 TYR C O 1
ATOM 1985 N N . THR C 2 4 ? -26.756 12.218 34.959 1.00 23.08 804 THR C N 1
ATOM 1986 C CA . THR C 2 4 ? -26.643 10.768 34.968 1.00 23.02 804 THR C CA 1
ATOM 1987 C C . THR C 2 4 ? -25.299 10.360 34.371 1.00 22.73 804 THR C C 1
ATOM 1988 O O . THR C 2 4 ? -24.839 10.943 33.395 1.00 21.65 804 THR C O 1
ATOM 1992 N N . ASP C 2 5 ? -24.724 9.304 34.921 1.00 23.45 805 ASP C N 1
ATOM 1993 C CA . ASP C 2 5 ? -23.465 8.763 34.420 1.00 23.66 805 ASP C CA 1
ATOM 1994 C C . ASP C 2 5 ? -23.682 7.484 33.588 1.00 23.52 805 ASP C C 1
ATOM 1995 O O . ASP C 2 5 ? -22.764 6.731 33.362 1.00 23.64 805 ASP C O 1
ATOM 2000 N N . ILE C 2 6 ? -24.896 7.245 33.119 1.00 23.43 806 ILE C N 1
ATOM 2001 C CA . ILE C 2 6 ? -25.162 6.046 32.349 1.00 23.82 806 ILE C CA 1
ATOM 2002 C C . ILE C 2 6 ? -24.217 5.971 31.123 1.00 23.63 806 ILE C C 1
ATOM 2003 O O . ILE C 2 6 ? -23.863 7.001 30.527 1.00 22.60 806 ILE C O 1
ATOM 2008 N N . ARG C 2 7 ? -23.768 4.756 30.816 1.00 24.49 807 ARG C N 1
ATOM 2009 C CA . ARG C 2 7 ? -22.824 4.516 29.709 1.00 24.64 807 ARG C CA 1
ATOM 2010 C C . ARG C 2 7 ? -23.600 4.338 28.422 1.00 24.16 807 ARG C C 1
ATOM 2011 O O . ARG C 2 7 ? -24.650 3.731 28.403 1.00 25.25 807 ARG C O 1
ATOM 2019 N N . MET C 2 8 ? -23.078 4.864 27.331 1.00 23.44 808 MET C N 1
ATOM 2020 C CA . MET C 2 8 ? -23.694 4.661 26.041 1.00 23.29 808 MET C CA 1
ATOM 2021 C C . MET C 2 8 ? -23.827 3.161 25.725 1.00 23.96 808 MET C C 1
ATOM 2022 O O . MET C 2 8 ? -22.864 2.403 25.884 1.00 24.18 808 MET C O 1
ATOM 2027 N N . SER C 2 9 ? -25.023 2.740 25.295 1.00 24.33 809 SER C N 1
ATOM 2028 C CA . SER C 2 9 ? -25.250 1.371 24.854 1.00 25.07 809 SER C CA 1
ATOM 2029 C C . SER C 2 9 ? -24.681 1.121 23.432 1.00 25.33 809 SER C C 1
ATOM 2030 O O . SER C 2 9 ? -24.233 0.016 23.143 1.00 25.65 809 SER C O 1
ATOM 2033 N N . TRP C 2 10 ? -24.691 2.129 22.554 1.00 24.94 810 TRP C N 1
ATOM 2034 C CA . TRP C 2 10 ? -24.103 1.951 21.210 1.00 25.01 810 TRP C CA 1
ATOM 2035 C C . TRP C 2 10 ? -22.562 1.890 21.215 1.00 25.02 810 TRP C C 1
ATOM 2036 O O . TRP C 2 10 ? -21.906 2.826 21.652 1.00 24.14 810 TRP C O 1
ATOM 2047 N N . ARG C 2 11 ? -22.002 0.807 20.682 1.00 26.17 811 ARG C N 1
ATOM 2048 C CA . ARG C 2 11 ? -20.549 0.683 20.502 1.00 26.95 811 ARG C CA 1
ATOM 2049 C C . ARG C 2 11 ? -20.198 0.308 19.049 1.00 26.50 811 ARG C C 1
ATOM 2050 O O . ARG C 2 11 ? -20.677 -0.682 18.515 1.00 26.53 811 ARG C O 1
ATOM 2058 N N . VAL C 2 12 ? -19.320 1.097 18.442 1.00 25.63 812 VAL C N 1
ATOM 2059 C CA . VAL C 2 12 ? -18.853 0.850 17.075 1.00 25.50 812 VAL C CA 1
ATOM 2060 C C . VAL C 2 12 ? -18.188 -0.543 17.084 1.00 26.90 812 VAL C C 1
ATOM 2061 O O . VAL C 2 12 ? -17.415 -0.835 17.975 1.00 27.58 812 VAL C O 1
ATOM 2065 N N . PRO C 2 13 ? -18.558 -1.442 16.156 1.00 28.22 813 PRO C N 1
ATOM 2066 C CA . PRO C 2 13 ? -17.935 -2.774 16.204 1.00 29.66 813 PRO C CA 1
ATOM 2067 C C . PRO C 2 13 ? -16.401 -2.747 16.101 1.00 29.81 813 PRO C C 1
ATOM 2068 O O . PRO C 2 13 ? -15.792 -2.045 15.275 1.00 29.37 813 PRO C O 1
ATOM 2073 N N . LEU D 2 1 ? -1.514 6.647 36.082 1.00 36.08 801 LEU D N 1
ATOM 2074 C CA . LEU D 2 1 ? -2.441 7.553 35.358 1.00 34.49 801 LEU D CA 1
ATOM 2075 C C . LEU D 2 1 ? -2.758 8.824 36.159 1.00 32.77 801 LEU D C 1
ATOM 2076 O O . LEU D 2 1 ? -3.466 8.782 37.172 1.00 32.81 801 LEU D O 1
ATOM 2081 N N . TRP D 2 2 ? -2.221 9.949 35.700 1.00 30.31 802 TRP D N 1
ATOM 2082 C CA . TRP D 2 2 ? -2.492 11.248 36.313 1.00 29.07 802 TRP D CA 1
ATOM 2083 C C . TRP D 2 2 ? -3.565 12.003 35.511 1.00 27.08 802 TRP D C 1
ATOM 2084 O O . TRP D 2 2 ? -3.580 11.972 34.261 1.00 25.93 802 TRP D O 1
ATOM 2095 N N . TYR D 2 3 ? -4.455 12.679 36.223 1.00 25.92 803 TYR D N 1
ATOM 2096 C CA . TYR D 2 3 ? -5.498 13.470 35.581 1.00 25.06 803 TYR D CA 1
ATOM 2097 C C . TYR D 2 3 ? -5.212 14.963 35.711 1.00 24.84 803 TYR D C 1
ATOM 2098 O O . TYR D 2 3 ? -4.655 15.415 36.735 1.00 25.62 803 TYR D O 1
ATOM 2107 N N . THR D 2 4 ? -5.550 15.703 34.649 1.00 23.55 804 THR D N 1
ATOM 2108 C CA . THR D 2 4 ? -5.634 17.155 34.679 1.00 23.59 804 THR D CA 1
ATOM 2109 C C . THR D 2 4 ? -6.981 17.635 34.149 1.00 23.53 804 THR D C 1
ATOM 2110 O O . THR D 2 4 ? -7.474 17.109 33.159 1.00 22.87 804 THR D O 1
ATOM 2114 N N . ASP D 2 5 ? -7.552 18.656 34.792 1.00 24.61 805 ASP D N 1
ATOM 2115 C CA . ASP D 2 5 ? -8.812 19.268 34.331 1.00 25.23 805 ASP D CA 1
ATOM 2116 C C . ASP D 2 5 ? -8.672 20.522 33.412 1.00 25.05 805 ASP D C 1
ATOM 2117 O O . ASP D 2 5 ? -9.650 21.240 33.159 1.00 24.77 805 ASP D O 1
ATOM 2122 N N . ILE D 2 6 ? -7.474 20.772 32.898 1.00 25.06 806 ILE D N 1
ATOM 2123 C CA . ILE D 2 6 ? -7.231 21.960 32.095 1.00 25.45 806 ILE D CA 1
ATOM 2124 C C . ILE D 2 6 ? -8.164 22.010 30.864 1.00 24.90 806 ILE D C 1
ATOM 2125 O O . ILE D 2 6 ? -8.405 21.003 30.224 1.00 23.73 806 ILE D O 1
ATOM 2130 N N . ARG D 2 7 ? -8.709 23.192 30.594 1.00 25.96 807 ARG D N 1
ATOM 2131 C CA . ARG D 2 7 ? -9.637 23.406 29.491 1.00 26.20 807 ARG D CA 1
ATOM 2132 C C . ARG D 2 7 ? -8.867 23.559 28.191 1.00 25.69 807 ARG D C 1
ATOM 2133 O O . ARG D 2 7 ? -7.766 24.115 28.161 1.00 25.96 807 ARG D O 1
ATOM 2141 N N . MET D 2 8 ? -9.453 23.070 27.112 1.00 24.86 808 MET D N 1
ATOM 2142 C CA . MET D 2 8 ? -8.877 23.245 25.787 1.00 24.70 808 MET D CA 1
ATOM 2143 C C . MET D 2 8 ? -8.848 24.730 25.471 1.00 25.24 808 MET D C 1
ATOM 2144 O O . MET D 2 8 ? -9.840 25.412 25.650 1.00 25.15 808 MET D O 1
ATOM 2149 N N . SER D 2 9 ? -7.683 25.216 25.043 1.00 25.71 809 SER D N 1
ATOM 2150 C CA . SER D 2 9 ? -7.473 26.609 24.667 1.00 26.16 809 SER D CA 1
ATOM 2151 C C . SER D 2 9 ? -8.143 26.958 23.316 1.00 25.77 809 SER D C 1
ATOM 2152 O O . SER D 2 9 ? -8.624 28.069 23.137 1.00 26.26 809 SER D O 1
ATOM 2155 N N . TRP D 2 10 ? -8.186 26.009 22.379 1.00 25.14 810 TRP D N 1
ATOM 2156 C CA . TRP D 2 10 ? -8.801 26.236 21.055 1.00 24.73 810 TRP D CA 1
ATOM 2157 C C . TRP D 2 10 ? -10.347 26.227 21.080 1.00 24.42 810 TRP D C 1
ATOM 2158 O O . TRP D 2 10 ? -10.983 25.237 21.477 1.00 23.05 810 TRP D O 1
ATOM 2169 N N . ARG D 2 11 ? -10.936 27.322 20.620 1.00 25.19 811 ARG D N 1
ATOM 2170 C CA . ARG D 2 11 ? -12.390 27.439 20.497 1.00 25.84 811 ARG D CA 1
ATOM 2171 C C . ARG D 2 11 ? -12.676 27.740 19.024 1.00 25.32 811 ARG D C 1
ATOM 2172 O O . ARG D 2 11 ? -12.068 28.645 18.463 1.00 25.35 811 ARG D O 1
ATOM 2180 N N . VAL D 2 12 ? -13.577 26.992 18.398 1.00 24.25 812 VAL D N 1
ATOM 2181 C CA . VAL D 2 12 ? -13.883 27.293 16.993 1.00 24.71 812 VAL D CA 1
ATOM 2182 C C . VAL D 2 12 ? -14.667 28.629 16.989 1.00 25.62 812 VAL D C 1
ATOM 2183 O O . VAL D 2 12 ? -15.537 28.829 17.838 1.00 25.83 812 VAL D O 1
ATOM 2187 N N . PRO D 2 13 ? -14.313 29.565 16.088 1.00 26.37 813 PRO D N 1
ATOM 2188 C CA . PRO D 2 13 ? -14.972 30.865 15.988 1.00 27.80 813 PRO D CA 1
ATOM 2189 C C . PRO D 2 13 ? -16.505 30.805 16.099 1.00 28.09 813 PRO D C 1
ATOM 2190 O O . PRO D 2 13 ? -17.121 29.923 15.495 1.00 27.23 813 PRO D O 1
#

Radius of gyration: 19.41 Å; Cα contacts (8 Å, |Δi|>4): 457; chains: 4; bounding box: 58×34×41 Å

InterPro domains:
  IPR000210 BTB/POZ domain [PF00651] (22-128)
  IPR000210 BTB/POZ domain [PS50097] (32-99)
  IPR000210 BTB/POZ domain [SM00225] (32-129)
  IPR011333 SKP1/BTB/POZ domain superfamily [G3DSA:3.30.710.10] (2-129)
  IPR011333 SKP1/BTB/POZ domain superfamily [SSF54695] (8-126)
  IPR013087 Zinc finger C2H2-type [PF00096] (546-568)
  IPR013087 Zinc finger C2H2-type [PF00096] (574-596)
  IPR013087 Zinc finger C2H2-type [PF00096] (602-624)
  IPR013087 Zinc finger C2H2-type [PF00096] (630-652)
  IPR013087 Zinc finger C2H2-type [PS00028] (520-541)
  IPR013087 Zinc finger C2H2-type [PS00028] (548-568)
  IPR013087 Zinc finger C2H2-type [PS00028] (576-596)
  IPR013087 Zinc finger C2H2-type [PS00028] (604-624)
  IPR013087 Zinc finger C2H2-type [PS00028] (632-652)
  IPR013087 Zinc finger C2H2-type [PS00028] (660-681)
  IPR013087 Zinc finger C2H2-type [PS50157] (518-546)
  IPR013087 Zinc finger C2H2-type [PS50157] (546-573)
  IPR013087 Zinc finger C2H2-type [PS50157] (574-601)
  IPR013087 Zinc finger C2H2-type [PS50157] (602-629)
  IPR013087 Zinc finger C2H2-type [PS50157] (630-657)

B-factor: mean 28.6, std 8.53, range [14.38, 63.07]

Organism: Homo sapiens (NCBI:txid9606)

Secondary structure (DSSP, 8-state):
-EEEETTHHHHHHHHHHHHHHTT-S--EEEEETTEEEEE-HHHHHHH-HHHHHHHTSTTTTT-SEEEPPTTS-HHHHHHHHHHHHHSEE---TTTHHHHHHHHHHHT-HHHHHHHHHHHHH-/--EEETTHHHHHHHHHHHHHHTT-S--EEEEETTEEEEE-HHHHHHH-HHHHHHHTSTTTTT-SEEE--TTS-HHHHHHHHHHHHHSEEE--TTTHHHHHHHHHHTT-HHHHHHHHHHHHH-/-EEE-PPPS----/-EEE-PPPS----